Protein AF-A0A0F7RZM9-F1 (afdb_monomer_lite)

Radius of gyration: 25.09 Å; chains: 1; bounding box: 76×57×59 Å

InterPro domains:
  IPR036928 Amidase signature (AS) superfamily [G3DSA:3.90.1300.10] (63-361)
  IPR036928 Amidase signature (AS) superfamily [SSF75304] (121-355)

Sequence (361 aa):
MSPSKIPRGESCSPCPDLTNASAKTAVDTLLSTVTIAHKRFGDPQPFDYEIASYPLWLIQQKLVFEKTLTVKQVVEARIRLTIKASLETHCLTAFTITEEDYVDVYEGDPEPQPEDLGNHPRIVYTTQQSSPEVQALVHWLVEKLSSGDDELIRPTRSNELGDIDTKAWSDAWMQHATQHGFDDARAMLADDPLITRTMFDESRLSASASDKATWAPNPTQLAEFKQTFLRQASIPPAKDDYENVIFITPTCITGGPVTISTLIELDDAGNNETWCHVFNLLDWPSVTVPIELPDQARRDFRRIALESAEGWSHKLPPGLIKADAVEGDGGEDRLPRLSLQMATMPGNEMALLDYVARIRE

pLDDT: mean 75.77, std 17.09, range [30.16, 97.81]

Secondary structure (DSSP, 8-state):
----------S--S-TT-S-HHHHHHHHHHHHHHHHHHHHH-SPPHHHHHHHHS-HHHHHIIIIIS--S-HHHHHHHHHHHHHHHHHHH--PPP----SGGGS-TTTT------------PEEEE--TT--HHHHHHHHHHHHHHHH-S-GGG--SEEEEPPPP-HHHHHHHHHHHHHHHTHHHHHHHHTT-TTTTTTS--GGGGG--HHHHHTT---HHHHHHHHHHHHHHTTPPS--SS---EEEEEESSTTSS---HHHHHHHHHTT-TTHHHHHHHHHT--EEEEEEP--HHHHHHHHHHHHH-TT-GGGTSPPSPBPPPSSSSS-PPPBPPPEEEEEEE-TT-HHHHHHHHHHHH-

Organism: NCBI:txid49012

Foldseek 3Di:
DDPDDPPPDDQDQPCPPPPDPVVVVVSVLLVVQLVVLCVVLPAADPVLVVLVPDDPVVVVCCDQPVVVDHPVSNVSSVSNVVSVCCRRVVPRDHDPDDVVNVPPPPPPPDRVDVPLPVQQAEEEEELPLAFLLVVLVRVVLLCCLCVPPDSSLNHPYYHYQPDDPLVLLLVLLLLVLLQPPAVPVCVVVPPPPVPPQQRYDPVCVPPDPVRSVVSDRDVVVLVVSVVVRCVSSVWDPDDPDTGWYKYKYQQFRHQFDWDPVLVNVCVVVSRTGSVVSVCVSVVWDKDKAFADDDQVSSVVSVVCRCPDPVNCVNNADPDFDQPDPPDPDPDDGHHTTGIIMMTTGPPCNVSSVSSSVVSRD

Structure (mmCIF, N/CA/C/O backbone):
data_AF-A0A0F7RZM9-F1
#
_entry.id   AF-A0A0F7RZM9-F1
#
loop_
_atom_site.group_PDB
_atom_site.id
_atom_site.type_symbol
_atom_site.label_atom_id
_atom_site.label_alt_id
_atom_site.label_comp_id
_atom_site.label_asym_id
_atom_site.label_entity_id
_atom_site.label_seq_id
_atom_site.pdbx_PDB_ins_code
_atom_site.Cartn_x
_atom_site.Cartn_y
_atom_site.Cartn_z
_atom_site.occupancy
_atom_site.B_iso_or_equiv
_atom_site.auth_seq_id
_atom_site.auth_comp_id
_atom_site.auth_asym_id
_atom_site.auth_atom_id
_atom_site.pdbx_PDB_model_num
ATOM 1 N N . MET A 1 1 ? 56.153 -0.739 10.067 1.00 35.28 1 MET A N 1
ATOM 2 C CA . MET A 1 1 ? 55.327 -0.514 8.864 1.00 35.28 1 MET A CA 1
ATOM 3 C C . MET A 1 1 ? 54.413 0.659 9.162 1.00 35.28 1 MET A C 1
ATOM 5 O O . MET A 1 1 ? 53.528 0.520 9.995 1.00 35.28 1 MET A O 1
ATOM 9 N N . SER A 1 2 ? 54.711 1.833 8.604 1.00 30.16 2 SER A N 1
ATOM 10 C CA . SER A 1 2 ? 53.875 3.026 8.774 1.00 30.16 2 SER A CA 1
ATOM 11 C C . SER A 1 2 ? 52.684 2.954 7.819 1.00 30.16 2 SER A C 1
ATOM 13 O O . SER A 1 2 ? 52.897 2.620 6.653 1.00 30.16 2 SER A O 1
ATOM 15 N N . PRO A 1 3 ? 51.457 3.268 8.266 1.00 35.84 3 PRO A N 1
ATOM 16 C CA . PRO A 1 3 ? 50.316 3.353 7.370 1.00 35.84 3 PRO A CA 1
ATOM 17 C C . PRO A 1 3 ? 50.531 4.559 6.452 1.00 35.84 3 PRO A C 1
ATOM 19 O O . PRO A 1 3 ? 50.778 5.672 6.925 1.00 35.84 3 PRO A O 1
ATOM 22 N N . SER A 1 4 ? 50.494 4.337 5.139 1.00 32.75 4 SER A N 1
ATOM 23 C CA . SER A 1 4 ? 50.579 5.406 4.149 1.00 32.75 4 SER A CA 1
ATOM 24 C C . SER A 1 4 ? 49.359 6.313 4.302 1.00 32.75 4 SER A C 1
ATOM 26 O O . SER A 1 4 ? 48.261 5.983 3.858 1.00 32.75 4 SER A O 1
ATOM 28 N N . LYS A 1 5 ? 49.538 7.462 4.956 1.00 39.00 5 LYS A N 1
ATOM 29 C CA . LYS A 1 5 ? 48.580 8.561 4.876 1.00 39.00 5 LYS A CA 1
ATOM 30 C C . LYS A 1 5 ? 48.639 9.086 3.446 1.00 39.00 5 LYS A C 1
ATOM 32 O O . LYS A 1 5 ? 49.653 9.659 3.055 1.00 39.00 5 LYS A O 1
ATOM 37 N N . ILE A 1 6 ? 47.580 8.856 2.675 1.00 35.00 6 ILE A N 1
ATOM 38 C CA . ILE A 1 6 ? 47.360 9.576 1.420 1.00 35.00 6 ILE A CA 1
ATOM 39 C C . ILE A 1 6 ? 47.423 11.074 1.773 1.00 35.00 6 ILE A C 1
ATOM 41 O O . ILE A 1 6 ? 46.745 11.485 2.724 1.00 35.00 6 ILE A O 1
ATOM 45 N N . PRO A 1 7 ? 48.270 11.883 1.113 1.00 37.47 7 PRO A N 1
ATOM 46 C CA . PRO A 1 7 ? 48.339 13.308 1.393 1.00 37.47 7 PRO A CA 1
ATOM 47 C C . PRO A 1 7 ? 46.970 13.921 1.090 1.00 37.47 7 PRO A C 1
ATOM 49 O O . PRO A 1 7 ? 46.474 13.792 -0.027 1.00 37.47 7 PRO A O 1
ATOM 52 N N . ARG A 1 8 ? 46.347 14.559 2.086 1.00 40.03 8 ARG A N 1
ATOM 53 C CA . ARG A 1 8 ? 45.150 15.382 1.878 1.00 40.03 8 ARG A CA 1
ATOM 54 C C . ARG A 1 8 ? 45.592 16.610 1.083 1.00 40.03 8 ARG A C 1
ATOM 56 O O . ARG A 1 8 ? 46.208 17.508 1.651 1.00 40.03 8 ARG A O 1
ATOM 63 N N . GLY A 1 9 ? 45.397 16.561 -0.231 1.00 37.09 9 GLY A N 1
ATOM 64 C CA . GLY A 1 9 ? 45.685 17.666 -1.138 1.00 37.09 9 GLY A CA 1
ATOM 65 C C . GLY A 1 9 ? 44.724 18.831 -0.912 1.00 37.09 9 GLY A C 1
ATOM 66 O O . GLY A 1 9 ? 43.609 18.641 -0.433 1.00 37.09 9 GLY A O 1
ATOM 67 N N . GLU A 1 10 ? 45.187 20.034 -1.238 1.00 41.66 10 GLU A N 1
ATOM 68 C CA . GLU A 1 10 ? 44.370 21.246 -1.323 1.00 41.66 10 GLU A CA 1
ATOM 69 C C . GLU A 1 10 ? 43.152 21.023 -2.237 1.00 41.66 10 GLU A C 1
ATOM 71 O O . GLU A 1 10 ? 43.213 20.203 -3.153 1.00 41.66 10 GLU A O 1
ATOM 76 N N . SER A 1 11 ? 42.053 21.739 -1.965 1.00 42.91 11 SER A N 1
ATOM 77 C CA . SER A 1 11 ? 40.745 21.631 -2.627 1.00 42.91 11 SER A CA 1
ATOM 78 C C . SER A 1 11 ? 40.814 21.773 -4.155 1.00 42.91 11 SER A C 1
ATOM 80 O O . SER A 1 11 ? 40.561 22.841 -4.711 1.00 42.91 11 SER A O 1
ATOM 82 N N . CYS A 1 12 ? 41.139 20.685 -4.844 1.00 45.78 12 CYS A N 1
ATOM 83 C CA . CYS A 1 12 ? 41.126 20.578 -6.296 1.00 45.78 12 CYS A CA 1
ATOM 84 C C . CYS A 1 12 ? 39.862 19.856 -6.776 1.00 45.78 12 CYS A C 1
ATOM 86 O O . CYS A 1 12 ? 39.244 19.084 -6.040 1.00 45.78 12 CYS A O 1
ATOM 88 N N . SER A 1 13 ? 39.494 20.109 -8.037 1.00 43.81 13 SER A N 1
ATOM 89 C CA . SER A 1 13 ? 38.417 19.392 -8.726 1.00 43.81 13 SER A CA 1
ATOM 90 C C . SER A 1 13 ? 38.637 17.874 -8.618 1.00 43.81 13 SER A C 1
ATOM 92 O O . SER A 1 13 ? 39.758 17.420 -8.861 1.00 43.81 13 SER A O 1
ATOM 94 N N . PRO A 1 14 ? 37.603 17.081 -8.278 1.00 46.72 14 PRO A N 1
ATOM 95 C CA . PRO A 1 14 ? 37.737 15.634 -8.095 1.00 46.72 14 PRO A CA 1
ATOM 96 C C . PRO A 1 14 ? 38.091 14.869 -9.371 1.00 46.72 14 PRO A C 1
ATOM 98 O O . PRO A 1 14 ? 38.500 13.713 -9.305 1.00 46.72 14 PRO A O 1
ATOM 101 N N . CYS A 1 15 ? 37.942 15.502 -10.536 1.00 52.44 15 CYS A N 1
ATOM 102 C CA . CYS A 1 15 ? 38.306 14.918 -11.817 1.00 52.44 15 CYS A CA 1
ATOM 103 C C . CYS A 1 15 ? 38.840 16.024 -12.751 1.00 52.44 15 CYS A C 1
ATOM 105 O O . CYS A 1 15 ? 38.101 16.537 -13.595 1.00 52.44 15 CYS A O 1
ATOM 107 N N . PRO A 1 16 ? 40.109 16.452 -12.588 1.00 51.12 16 PRO A N 1
ATOM 108 C CA . PRO A 1 16 ? 40.666 17.590 -13.329 1.00 51.12 16 PRO A CA 1
ATOM 109 C C . PRO A 1 16 ? 40.751 17.343 -14.848 1.00 51.12 16 PRO A C 1
ATOM 111 O O . PRO A 1 16 ? 40.775 18.303 -15.622 1.00 51.12 16 PRO A O 1
ATOM 114 N N . ASP A 1 17 ? 40.704 16.072 -15.261 1.00 54.66 17 ASP A N 1
ATOM 115 C CA . ASP A 1 17 ? 40.942 15.599 -16.628 1.00 54.66 17 ASP A CA 1
ATOM 116 C C . ASP A 1 17 ? 39.673 15.078 -17.335 1.00 54.66 17 ASP A C 1
ATOM 118 O O . ASP A 1 17 ? 39.744 14.198 -18.196 1.00 54.66 17 ASP A O 1
ATOM 122 N N . LEU A 1 18 ? 38.486 15.601 -16.998 1.00 55.50 18 LEU A N 1
ATOM 123 C CA . LEU A 1 18 ? 37.265 15.263 -17.740 1.00 55.50 18 LEU A CA 1
ATOM 124 C C . LEU A 1 18 ? 37.372 15.752 -19.193 1.00 55.50 18 LEU A C 1
ATOM 126 O O . LEU A 1 18 ? 37.351 16.950 -19.477 1.00 55.50 18 LEU A O 1
ATOM 130 N N . THR A 1 19 ? 37.451 14.801 -20.124 1.00 55.78 19 THR A N 1
ATOM 131 C CA . THR A 1 19 ? 37.515 15.043 -21.575 1.00 55.78 19 THR A CA 1
ATOM 132 C C . THR A 1 19 ? 36.200 15.573 -22.148 1.00 55.78 19 THR A C 1
ATOM 134 O O . THR A 1 19 ? 36.197 16.194 -23.210 1.00 55.78 19 THR A O 1
ATOM 137 N N . ASN A 1 20 ? 35.084 15.361 -21.443 1.00 66.06 20 ASN A N 1
ATOM 138 C CA . ASN A 1 20 ? 33.772 15.873 -21.812 1.00 66.06 20 ASN A CA 1
ATOM 139 C C . ASN A 1 20 ? 33.496 17.225 -21.132 1.00 66.06 20 ASN A C 1
ATOM 141 O O . ASN A 1 20 ? 33.346 17.304 -19.910 1.00 66.06 20 ASN A O 1
ATOM 145 N N . ALA A 1 21 ? 33.374 18.279 -21.942 1.00 67.75 21 ALA A N 1
ATOM 146 C CA . ALA A 1 21 ? 33.111 19.635 -21.476 1.00 67.75 21 ALA A CA 1
ATOM 147 C C . ALA A 1 21 ? 31.808 19.755 -20.664 1.00 67.75 21 ALA A C 1
ATOM 149 O O . ALA A 1 21 ? 31.791 20.485 -19.677 1.00 67.75 21 ALA A O 1
ATOM 150 N N . SER A 1 22 ? 30.746 19.015 -21.014 1.00 66.50 22 SER A N 1
ATOM 151 C CA . SER A 1 22 ? 29.473 19.085 -20.280 1.00 66.50 22 SER A CA 1
ATOM 152 C C . SER A 1 22 ? 29.559 18.438 -18.897 1.00 66.50 22 SER A C 1
ATOM 154 O O . SER A 1 22 ? 29.020 18.975 -17.932 1.00 66.50 22 SER A O 1
ATOM 156 N N . ALA A 1 23 ? 30.298 17.331 -18.775 1.00 61.56 23 ALA A N 1
ATOM 157 C CA . ALA A 1 23 ? 30.540 16.667 -17.496 1.00 61.56 23 ALA A CA 1
ATOM 158 C C . ALA A 1 23 ? 31.380 17.546 -16.559 1.00 61.56 23 ALA A C 1
ATOM 160 O O . ALA A 1 23 ? 31.084 17.645 -15.370 1.00 61.56 23 ALA A O 1
ATOM 161 N N . LYS A 1 24 ? 32.388 18.238 -17.105 1.00 67.00 24 LYS A N 1
ATOM 162 C CA . LYS A 1 24 ? 33.189 19.205 -16.348 1.00 67.00 24 LYS A CA 1
ATOM 163 C C . LYS A 1 24 ? 32.328 20.349 -15.814 1.00 67.00 24 LYS A C 1
ATOM 165 O O . LYS A 1 24 ? 32.387 20.642 -14.627 1.00 67.00 24 LYS A O 1
ATOM 170 N N . THR A 1 25 ? 31.471 20.927 -16.659 1.00 73.00 25 THR A N 1
ATOM 171 C CA . THR A 1 25 ? 30.520 21.960 -16.231 1.00 73.00 25 THR A CA 1
ATOM 172 C C . THR A 1 25 ? 29.594 21.458 -15.123 1.00 73.00 25 THR A C 1
ATOM 174 O O . THR A 1 25 ? 29.426 22.160 -14.136 1.00 73.00 25 THR A O 1
ATOM 177 N N . ALA A 1 26 ? 29.046 20.243 -15.231 1.00 71.56 26 ALA A N 1
ATOM 178 C CA . ALA A 1 26 ? 28.174 19.681 -14.198 1.00 71.56 26 ALA A CA 1
ATOM 179 C C . ALA A 1 26 ? 28.893 19.500 -12.847 1.00 71.56 26 ALA A C 1
ATOM 181 O O . ALA A 1 26 ? 28.356 19.881 -11.808 1.00 71.56 26 ALA A O 1
ATOM 182 N N . VAL A 1 27 ? 30.124 18.977 -12.853 1.00 71.06 27 VAL A N 1
ATOM 183 C CA . VAL A 1 27 ? 30.946 18.826 -11.638 1.00 71.06 27 VAL A CA 1
ATOM 184 C C . VAL A 1 27 ? 31.299 20.184 -11.032 1.00 71.06 27 VAL A C 1
ATOM 186 O O . VAL A 1 27 ? 31.179 20.357 -9.820 1.00 71.06 27 VAL A O 1
ATOM 189 N N . ASP A 1 28 ? 31.677 21.161 -11.858 1.00 74.50 28 ASP A N 1
ATOM 190 C CA . ASP A 1 28 ? 31.989 22.519 -11.407 1.00 74.50 28 ASP A CA 1
ATOM 191 C C . ASP A 1 28 ? 30.747 23.210 -10.813 1.00 74.50 28 ASP A C 1
ATOM 193 O O . ASP A 1 28 ? 30.846 23.889 -9.788 1.00 74.50 28 ASP A O 1
ATOM 197 N N . THR A 1 29 ? 29.560 22.993 -11.394 1.00 77.19 29 THR A N 1
ATOM 198 C CA . THR A 1 29 ? 28.282 23.473 -10.847 1.00 77.19 29 THR A CA 1
ATOM 199 C C . THR A 1 29 ? 27.979 22.832 -9.495 1.00 77.19 29 THR A C 1
ATOM 201 O O . THR A 1 29 ? 27.700 23.553 -8.540 1.00 77.19 29 THR A O 1
ATOM 204 N N . LEU A 1 30 ? 28.094 21.507 -9.368 1.00 76.31 30 LEU A N 1
ATOM 205 C CA . LEU A 1 30 ? 27.864 20.810 -8.098 1.00 76.31 30 LEU A CA 1
ATOM 206 C C . LEU A 1 30 ? 28.846 21.269 -7.014 1.00 76.31 30 LEU A C 1
ATOM 208 O O . LEU A 1 30 ? 28.440 21.563 -5.891 1.00 76.31 30 LEU A O 1
ATOM 212 N N . LEU A 1 31 ? 30.132 21.399 -7.349 1.00 77.88 31 LEU A N 1
ATOM 213 C CA . LEU A 1 31 ? 31.148 21.889 -6.420 1.00 77.88 31 LEU A CA 1
ATOM 214 C C . LEU A 1 31 ? 30.881 23.340 -5.999 1.00 77.88 31 LEU A C 1
ATOM 216 O O . LEU A 1 31 ? 31.056 23.684 -4.828 1.00 77.88 31 LEU A O 1
ATOM 220 N N . SER A 1 32 ? 30.423 24.183 -6.928 1.00 79.50 32 SER A N 1
ATOM 221 C CA . SER A 1 32 ? 29.992 25.551 -6.635 1.00 79.50 32 SER A CA 1
ATOM 222 C C . SER A 1 32 ? 28.837 25.561 -5.634 1.00 79.50 32 SER A C 1
ATOM 224 O O . SER A 1 32 ? 28.918 26.240 -4.611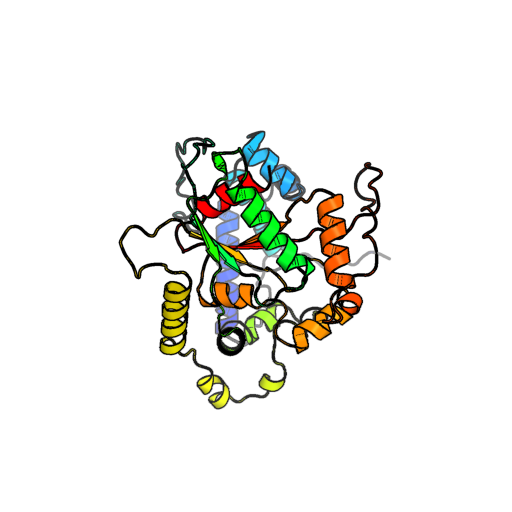 1.00 79.50 32 SER A O 1
ATOM 226 N N . THR A 1 33 ? 27.818 24.733 -5.861 1.00 80.19 33 THR A N 1
ATOM 227 C CA . THR A 1 33 ? 26.661 24.577 -4.976 1.00 80.19 33 THR A CA 1
ATOM 228 C C . THR A 1 33 ? 27.058 24.112 -3.570 1.00 80.19 33 THR A C 1
ATOM 230 O O . THR A 1 33 ? 26.653 24.732 -2.586 1.00 80.19 33 THR A O 1
ATOM 233 N N . VAL A 1 34 ? 27.917 23.092 -3.450 1.00 80.81 34 VAL A N 1
ATOM 234 C CA . VAL A 1 34 ? 28.444 22.624 -2.151 1.00 80.81 34 VAL A CA 1
ATOM 235 C C . VAL A 1 34 ? 29.252 23.725 -1.458 1.00 80.81 34 VAL A C 1
ATOM 237 O O . VAL A 1 34 ? 29.128 23.923 -0.252 1.00 80.81 34 VAL A O 1
ATOM 240 N N . THR A 1 35 ? 30.051 24.485 -2.210 1.00 80.25 35 THR A N 1
ATOM 241 C CA . THR A 1 35 ? 30.866 25.583 -1.666 1.00 80.25 35 THR A CA 1
ATOM 242 C C . THR A 1 35 ? 30.000 26.744 -1.167 1.00 80.25 35 THR A C 1
ATOM 244 O O . THR A 1 35 ? 30.293 27.333 -0.126 1.00 80.25 35 THR A O 1
ATOM 247 N N . ILE A 1 36 ? 28.927 27.088 -1.885 1.00 80.25 36 ILE A N 1
ATOM 248 C CA . ILE A 1 36 ? 27.952 28.101 -1.457 1.00 80.25 36 ILE A CA 1
ATOM 249 C C . ILE A 1 36 ? 27.250 27.636 -0.179 1.00 80.25 36 ILE A C 1
ATOM 251 O O . ILE A 1 36 ? 27.171 28.397 0.786 1.00 80.25 36 ILE A O 1
ATOM 255 N N . ALA A 1 37 ? 26.811 26.376 -0.139 1.00 79.25 37 ALA A N 1
ATOM 256 C CA . ALA A 1 37 ? 26.198 25.792 1.045 1.00 79.25 37 ALA A CA 1
ATOM 257 C C . ALA A 1 37 ? 27.171 25.786 2.240 1.00 79.25 37 ALA A C 1
ATOM 259 O O . ALA A 1 37 ? 26.788 26.184 3.338 1.00 79.25 37 ALA A O 1
ATOM 260 N N . HIS A 1 38 ? 28.450 25.446 2.037 1.00 85.00 38 HIS A N 1
ATOM 261 C CA . HIS A 1 38 ? 29.474 25.495 3.091 1.00 85.00 38 HIS A CA 1
ATOM 262 C C . HIS A 1 38 ? 29.669 26.901 3.656 1.00 85.00 38 HIS A C 1
ATOM 264 O O . HIS A 1 38 ? 29.691 27.073 4.870 1.00 85.00 38 HIS A O 1
ATOM 270 N N . LYS A 1 39 ? 29.719 27.928 2.797 1.00 83.88 39 LYS A N 1
ATOM 271 C CA . LYS A 1 39 ? 29.792 29.330 3.245 1.00 83.88 39 LYS A CA 1
ATOM 272 C C . LYS A 1 39 ? 28.576 29.753 4.068 1.00 83.88 39 LYS A C 1
ATOM 274 O O . LYS A 1 39 ? 28.719 30.593 4.951 1.00 83.88 39 LYS A O 1
ATOM 279 N N . ARG A 1 40 ? 27.397 29.204 3.762 1.00 81.75 40 ARG A N 1
ATOM 280 C CA . ARG A 1 40 ? 26.136 29.528 4.441 1.00 81.75 40 ARG A CA 1
ATOM 281 C C . ARG A 1 40 ? 25.995 28.813 5.783 1.00 81.75 40 ARG A C 1
ATOM 283 O O . ARG A 1 40 ? 25.641 29.450 6.767 1.00 81.75 40 ARG A O 1
ATOM 290 N N . PHE A 1 41 ? 26.249 27.507 5.820 1.00 84.19 41 PHE A N 1
ATOM 291 C CA . PHE A 1 41 ? 25.955 26.667 6.986 1.00 84.19 41 PHE A CA 1
ATOM 292 C C . PHE A 1 41 ? 27.172 26.389 7.872 1.00 84.19 41 PHE A C 1
ATOM 294 O O . PHE A 1 41 ? 26.995 26.067 9.044 1.00 84.19 41 PHE A O 1
ATOM 301 N N . GLY A 1 42 ? 28.391 26.547 7.355 1.00 88.12 42 GLY A N 1
ATOM 302 C CA . GLY A 1 42 ? 29.628 26.304 8.091 1.00 88.12 42 GLY A CA 1
ATOM 303 C C . GLY A 1 42 ? 29.933 24.821 8.325 1.00 88.12 42 GLY A C 1
ATOM 304 O O . GLY A 1 42 ? 29.339 23.928 7.717 1.00 88.12 42 GLY A O 1
ATOM 305 N N . ASP A 1 43 ? 30.898 24.567 9.209 1.00 91.69 43 ASP A N 1
ATOM 306 C CA . ASP A 1 43 ? 31.333 23.214 9.559 1.00 91.69 43 ASP A CA 1
ATOM 307 C C . ASP A 1 43 ? 30.400 22.547 10.587 1.00 91.69 43 ASP A C 1
ATOM 309 O O . ASP A 1 43 ? 29.867 23.232 11.470 1.00 91.69 43 ASP A O 1
ATOM 313 N N . PRO A 1 44 ? 30.256 21.206 10.547 1.00 92.56 44 PRO A N 1
ATOM 314 C CA . PRO A 1 44 ? 29.528 20.457 11.563 1.00 92.56 44 PRO A CA 1
ATOM 315 C C . PRO A 1 44 ? 30.041 20.706 12.979 1.00 92.56 44 PRO A C 1
ATOM 317 O O . PRO A 1 44 ? 31.240 20.604 13.252 1.00 92.56 44 PRO A O 1
ATOM 320 N N . GLN A 1 45 ? 29.109 20.937 13.890 1.00 92.56 45 GLN A N 1
ATOM 321 C CA . GLN A 1 45 ? 29.325 21.058 15.324 1.00 92.56 45 GLN A CA 1
ATOM 322 C C . GLN A 1 45 ? 29.115 19.703 16.022 1.00 92.56 45 GLN A C 1
ATOM 324 O O . GLN A 1 45 ? 28.449 18.828 15.469 1.00 92.56 45 GLN A O 1
ATOM 329 N N . PRO A 1 46 ? 29.629 19.497 17.252 1.00 92.31 46 PRO A N 1
ATOM 330 C CA . PRO A 1 46 ? 29.440 18.242 17.990 1.00 92.31 46 PRO A CA 1
ATOM 331 C C . PRO A 1 46 ? 27.973 17.807 18.114 1.00 92.31 46 PRO A C 1
ATOM 333 O O . PRO A 1 46 ? 27.666 16.629 17.956 1.00 92.31 46 PRO A O 1
ATOM 336 N N . PHE A 1 47 ? 27.070 18.770 18.311 1.00 90.38 47 PHE A N 1
ATOM 337 C CA . PHE A 1 47 ? 25.630 18.533 18.395 1.00 90.38 47 PHE A CA 1
ATOM 338 C C . PHE A 1 47 ? 25.023 18.000 17.084 1.00 90.38 47 PHE A C 1
ATOM 340 O O . PHE A 1 47 ? 24.076 17.220 17.118 1.00 90.38 47 PHE A O 1
ATOM 347 N N . ASP A 1 48 ? 25.596 18.336 15.922 1.00 92.00 48 ASP A N 1
ATOM 348 C CA . ASP A 1 48 ? 25.109 17.821 14.636 1.00 92.00 48 ASP A CA 1
ATOM 349 C C . ASP A 1 48 ? 25.339 16.305 14.523 1.00 92.00 48 ASP A C 1
ATOM 351 O O . ASP A 1 48 ? 24.479 15.576 14.030 1.00 92.00 48 ASP A O 1
ATOM 355 N N . TYR A 1 49 ? 26.480 15.812 15.023 1.00 90.69 49 TYR A N 1
ATOM 356 C CA . TYR A 1 49 ? 26.775 14.375 15.073 1.00 90.69 49 TYR A CA 1
ATOM 357 C C . TYR A 1 49 ? 25.877 13.644 16.068 1.00 90.69 49 TYR A C 1
ATOM 359 O O . TYR A 1 49 ? 25.504 12.499 15.823 1.00 90.69 49 TYR A O 1
ATOM 367 N N . GLU A 1 50 ? 25.517 14.305 17.169 1.00 91.06 50 GLU A N 1
ATOM 368 C CA . GLU A 1 50 ? 24.565 13.767 18.134 1.00 91.06 50 GLU A CA 1
ATOM 369 C C . GLU A 1 50 ? 23.188 13.575 17.483 1.00 91.06 50 GLU A C 1
ATOM 371 O O . GLU A 1 50 ? 22.681 12.453 17.464 1.00 91.06 50 GLU A O 1
ATOM 376 N N . ILE A 1 51 ? 22.643 14.615 16.835 1.00 89.88 51 ILE A N 1
ATOM 377 C CA . ILE A 1 51 ? 21.377 14.525 16.088 1.00 89.88 51 ILE A CA 1
ATOM 378 C C . ILE A 1 51 ? 21.452 13.441 15.009 1.00 89.88 51 ILE A C 1
ATOM 380 O O . ILE A 1 51 ? 20.511 12.670 14.823 1.00 89.88 51 ILE A O 1
ATOM 384 N N . ALA A 1 52 ? 22.574 13.356 14.292 1.00 87.12 52 ALA A N 1
ATOM 385 C CA . ALA A 1 52 ? 22.746 12.365 13.240 1.00 87.12 52 ALA A CA 1
ATOM 386 C C . ALA A 1 52 ? 22.776 10.921 13.754 1.00 87.12 52 ALA A C 1
ATOM 388 O O . ALA A 1 52 ? 22.421 10.016 12.993 1.00 87.12 52 ALA A O 1
ATOM 389 N N . SER A 1 53 ? 23.181 10.721 15.012 1.00 90.12 53 SER A N 1
ATOM 390 C CA . SER A 1 53 ? 23.215 9.413 15.668 1.00 90.12 53 SER A CA 1
ATOM 391 C C . SER A 1 53 ? 21.845 8.934 16.154 1.00 90.12 53 SER A C 1
ATOM 393 O O . SER A 1 53 ? 21.678 7.742 16.412 1.00 90.12 53 SER A O 1
ATOM 395 N N . TYR A 1 54 ? 20.858 9.829 16.267 1.00 87.75 54 TYR A N 1
ATOM 396 C CA . TYR A 1 54 ? 19.524 9.451 16.715 1.00 87.75 54 TYR A CA 1
ATOM 397 C C . TYR A 1 54 ? 18.803 8.597 15.658 1.00 87.75 54 TYR A C 1
ATOM 399 O O . TYR A 1 54 ? 18.777 8.966 14.477 1.00 87.75 54 TYR A O 1
ATOM 407 N N . PRO A 1 55 ? 18.173 7.476 16.056 1.00 84.62 55 PRO A N 1
ATOM 408 C CA . PRO A 1 55 ? 17.253 6.763 15.179 1.00 84.62 55 PRO A CA 1
ATOM 409 C C . PRO A 1 55 ? 16.023 7.635 14.881 1.00 84.62 55 PRO A C 1
ATOM 411 O O . PRO A 1 55 ? 15.667 8.515 15.668 1.00 84.62 55 PRO A O 1
ATOM 414 N N . LEU A 1 56 ? 15.351 7.381 13.753 1.00 84.19 56 LEU A N 1
ATOM 415 C CA . LEU A 1 56 ? 14.239 8.216 13.275 1.00 84.19 56 LEU A CA 1
ATOM 416 C C . LEU A 1 56 ? 13.132 8.400 14.325 1.00 84.19 56 LEU A C 1
ATOM 418 O O . LEU A 1 56 ? 12.656 9.517 14.508 1.00 84.19 56 LEU A O 1
ATOM 422 N N . TRP A 1 57 ? 12.777 7.341 15.057 1.00 83.88 57 TRP A N 1
ATOM 423 C CA . TRP A 1 57 ? 11.760 7.405 16.110 1.00 83.88 57 TRP A CA 1
ATOM 424 C C . TRP A 1 57 ? 12.146 8.362 17.245 1.00 83.88 57 TRP A C 1
ATOM 426 O O . TRP A 1 57 ? 11.290 9.065 17.771 1.00 83.88 57 TRP A O 1
ATOM 436 N N . LEU A 1 58 ? 13.434 8.453 17.593 1.00 79.94 58 LEU A N 1
ATOM 437 C CA . LEU A 1 58 ? 13.908 9.353 18.643 1.00 79.94 58 LEU A CA 1
ATOM 438 C C . LEU A 1 58 ? 13.921 10.803 18.152 1.00 79.94 58 LEU A C 1
ATOM 440 O O . LEU A 1 58 ? 13.609 11.716 18.912 1.00 79.94 58 LEU A O 1
ATOM 444 N N . ILE A 1 59 ? 14.228 11.024 16.870 1.00 85.19 59 ILE A N 1
ATOM 445 C CA . ILE A 1 59 ? 14.080 12.340 16.238 1.00 85.19 59 ILE A CA 1
ATOM 446 C C . ILE A 1 59 ? 12.606 12.763 16.266 1.00 85.19 59 ILE A C 1
ATOM 448 O O . ILE A 1 59 ? 12.308 13.870 16.702 1.00 85.19 59 ILE A O 1
ATOM 452 N N . GLN A 1 60 ? 11.683 11.876 15.883 1.00 81.62 60 GLN A N 1
ATOM 453 C CA . GLN A 1 60 ? 10.239 12.127 15.959 1.00 81.62 60 GLN A CA 1
ATOM 454 C C . GLN A 1 60 ? 9.793 12.416 17.394 1.00 81.62 60 GLN A C 1
ATOM 456 O O . GLN A 1 60 ? 9.093 13.398 17.628 1.00 81.62 60 GLN A O 1
ATOM 461 N N . GLN A 1 61 ? 10.267 11.630 18.364 1.00 79.00 61 GLN A N 1
ATOM 462 C CA . GLN A 1 61 ? 9.973 11.846 19.776 1.00 79.00 61 GLN A CA 1
ATOM 463 C C . GLN A 1 61 ? 10.411 13.238 20.247 1.00 79.00 61 GLN A C 1
ATOM 465 O O . GLN A 1 61 ? 9.648 13.954 20.899 1.00 79.00 61 GLN A O 1
ATOM 470 N N . LYS A 1 62 ? 11.624 13.649 19.868 1.00 85.38 62 LYS A N 1
ATOM 471 C CA . LYS A 1 62 ? 12.216 14.935 20.251 1.00 85.38 62 LYS A CA 1
ATOM 472 C C . LYS A 1 62 ? 11.598 16.143 19.559 1.00 85.38 62 LYS A C 1
ATOM 474 O O . LYS A 1 62 ? 11.558 17.213 20.165 1.00 85.38 62 LYS A O 1
ATOM 479 N N . LEU A 1 63 ? 11.131 15.971 18.325 1.00 81.12 63 LEU A N 1
ATOM 480 C CA . LEU A 1 63 ? 10.433 17.002 17.557 1.00 81.12 63 LEU A CA 1
ATOM 481 C C . LEU A 1 63 ? 8.993 17.193 18.049 1.00 81.12 63 LEU A C 1
ATOM 483 O O . LEU A 1 63 ? 8.582 18.318 18.311 1.00 81.12 63 LEU A O 1
ATOM 487 N N . VAL A 1 64 ? 8.238 16.098 18.174 1.00 75.12 64 VAL A N 1
ATOM 488 C CA . VAL A 1 64 ? 6.782 16.137 18.380 1.00 75.12 64 VAL A CA 1
ATOM 489 C C . VAL A 1 64 ? 6.421 16.217 19.861 1.00 75.12 64 VAL A C 1
ATOM 491 O O . VAL A 1 64 ? 5.609 17.052 20.253 1.00 75.12 64 VAL A O 1
ATOM 494 N N . PHE A 1 65 ? 7.036 15.380 20.699 1.00 68.56 65 PHE A N 1
ATOM 495 C CA . PHE A 1 65 ? 6.591 15.194 22.083 1.00 68.56 65 PHE A CA 1
ATOM 496 C C . PHE A 1 65 ? 7.457 15.947 23.093 1.00 68.56 65 PHE A C 1
ATOM 498 O O . PHE A 1 65 ? 6.930 16.627 23.970 1.00 68.56 65 PHE A O 1
ATOM 505 N N . GLU A 1 66 ? 8.786 15.860 22.985 1.00 80.31 66 GLU A N 1
ATOM 506 C CA . GLU A 1 66 ? 9.681 16.533 23.941 1.00 80.31 66 GLU A CA 1
ATOM 507 C C . GLU A 1 66 ? 9.922 18.006 23.587 1.00 80.31 66 GLU A C 1
ATOM 509 O O . GLU A 1 66 ? 10.295 18.787 24.461 1.00 80.31 66 GLU A O 1
ATOM 514 N N . LYS A 1 67 ? 9.748 18.380 22.310 1.00 81.31 67 LYS A N 1
ATOM 515 C CA . LYS A 1 67 ? 10.055 19.713 21.757 1.00 81.31 67 LYS A CA 1
ATOM 516 C C . LYS A 1 67 ? 11.466 20.207 22.112 1.00 81.31 67 LYS A C 1
ATOM 518 O O . LYS A 1 67 ? 11.714 21.403 22.255 1.00 81.31 67 LYS A O 1
ATOM 523 N N . THR A 1 68 ? 12.402 19.271 22.273 1.00 85.81 68 THR A N 1
ATOM 524 C CA . THR A 1 68 ? 13.816 19.548 22.572 1.00 85.81 68 THR A CA 1
ATOM 525 C C . THR A 1 68 ? 14.655 19.713 21.305 1.00 85.81 68 THR A C 1
ATOM 527 O O . THR A 1 68 ? 15.789 20.184 21.383 1.00 85.81 68 THR A O 1
ATOM 530 N N . LEU A 1 69 ? 14.093 19.365 20.143 1.00 86.38 69 LEU A N 1
ATOM 531 C CA . LEU A 1 69 ? 14.645 19.617 18.815 1.00 86.38 69 LEU A CA 1
ATOM 532 C C . LEU A 1 69 ? 13.637 20.373 17.951 1.00 86.38 69 LEU A C 1
ATOM 534 O O . LEU A 1 69 ? 12.429 20.203 18.100 1.00 86.38 69 LEU A O 1
ATOM 538 N N . THR A 1 70 ? 14.140 21.141 16.988 1.00 85.12 70 THR A N 1
ATOM 539 C CA . THR A 1 70 ? 13.336 21.719 15.903 1.00 85.12 70 THR A CA 1
ATOM 540 C C . THR A 1 70 ? 13.683 21.085 14.560 1.00 85.12 70 THR A C 1
ATOM 542 O O . THR A 1 70 ? 14.805 20.615 14.347 1.00 85.12 70 THR A O 1
ATOM 545 N N . VAL A 1 71 ? 12.736 21.107 13.614 1.00 82.12 71 VAL A N 1
ATOM 546 C CA . VAL A 1 71 ? 12.962 20.617 12.240 1.00 82.12 71 VAL A CA 1
ATOM 547 C C . VAL A 1 71 ? 14.165 21.326 11.618 1.00 82.12 71 VAL A C 1
ATOM 549 O O . VAL A 1 71 ? 15.046 20.677 11.058 1.00 82.12 71 VAL A O 1
ATOM 552 N N . LYS A 1 72 ? 14.266 22.646 11.816 1.00 85.19 72 LYS A N 1
ATOM 553 C CA . LYS A 1 72 ? 15.401 23.456 11.366 1.00 85.19 72 LYS A CA 1
ATOM 554 C C . LYS A 1 72 ? 16.740 22.932 11.890 1.00 85.19 72 LYS A C 1
ATOM 556 O O . LYS A 1 72 ? 17.671 22.780 11.107 1.00 85.19 72 LYS A O 1
ATOM 561 N N . GLN A 1 73 ? 16.840 22.607 13.181 1.00 85.19 73 GLN A N 1
ATOM 562 C CA . GLN A 1 73 ? 18.073 22.064 13.764 1.00 85.19 73 GLN A CA 1
ATOM 563 C C . GLN A 1 73 ? 18.454 20.715 13.147 1.00 85.19 73 GLN A C 1
ATOM 565 O O . GLN A 1 73 ? 19.625 20.495 12.842 1.00 85.19 73 GLN A O 1
ATOM 570 N N . VAL A 1 74 ? 17.477 19.832 12.924 1.00 87.25 74 VAL A N 1
ATOM 571 C CA . VAL A 1 74 ? 17.711 18.517 12.308 1.00 87.25 74 VAL A CA 1
ATOM 572 C C . VAL A 1 74 ? 18.179 18.662 10.861 1.00 87.25 74 VAL A C 1
ATOM 574 O O . VAL A 1 74 ? 19.165 18.038 10.461 1.00 87.25 74 VAL A O 1
ATOM 577 N N . VAL A 1 75 ? 17.505 19.508 10.085 1.00 86.38 75 VAL A N 1
ATOM 578 C CA . VAL A 1 75 ? 17.825 19.757 8.676 1.00 86.38 75 VAL A CA 1
ATOM 579 C C . VAL A 1 75 ? 19.201 20.406 8.538 1.00 86.38 75 VAL A C 1
ATOM 581 O O . VAL A 1 75 ? 20.034 19.913 7.780 1.00 86.38 75 VAL A O 1
ATOM 584 N N . GLU A 1 76 ? 19.492 21.458 9.305 1.00 88.38 76 GLU A N 1
ATOM 585 C CA . GLU A 1 76 ? 20.797 22.121 9.262 1.00 88.38 76 GLU A CA 1
ATOM 586 C C . GLU A 1 76 ? 21.944 21.194 9.688 1.00 88.38 76 GLU A C 1
ATOM 588 O O . GLU A 1 76 ? 23.003 21.210 9.056 1.00 88.38 76 GLU A O 1
ATOM 593 N N . ALA A 1 77 ? 21.739 20.355 10.711 1.00 89.00 77 ALA A N 1
ATOM 594 C CA . ALA A 1 77 ? 22.727 19.366 11.137 1.00 89.00 77 ALA A CA 1
ATOM 595 C C . ALA A 1 77 ? 23.061 18.381 10.008 1.00 89.00 77 ALA A C 1
ATOM 597 O O . ALA A 1 77 ? 24.234 18.136 9.711 1.00 89.00 77 ALA A O 1
ATOM 598 N N . ARG A 1 78 ? 22.034 17.855 9.327 1.00 89.06 78 ARG A N 1
ATOM 599 C CA . ARG A 1 78 ? 22.210 16.960 8.174 1.00 89.06 78 ARG A CA 1
ATOM 600 C C . ARG A 1 78 ? 22.900 17.673 7.014 1.00 89.06 78 ARG A C 1
ATOM 602 O O . ARG A 1 78 ? 23.820 17.104 6.438 1.00 89.06 78 ARG A O 1
ATOM 609 N N . ILE A 1 79 ? 22.534 18.920 6.716 1.00 86.12 79 ILE A N 1
ATOM 610 C CA . ILE A 1 79 ? 23.171 19.721 5.661 1.00 86.12 79 ILE A CA 1
ATOM 611 C C . ILE A 1 79 ? 24.660 19.921 5.947 1.00 86.12 79 ILE A C 1
ATOM 613 O O . ILE A 1 79 ? 25.480 19.599 5.088 1.00 86.12 79 ILE A O 1
ATOM 617 N N . ARG A 1 80 ? 25.034 20.386 7.147 1.00 90.62 80 ARG A N 1
ATOM 618 C CA . ARG A 1 80 ? 26.445 20.580 7.527 1.00 90.62 80 ARG A CA 1
ATOM 619 C C . ARG A 1 80 ? 27.244 19.285 7.378 1.00 90.62 80 ARG A C 1
ATOM 621 O O . ARG A 1 80 ? 28.339 19.293 6.812 1.00 90.62 80 ARG A O 1
ATOM 628 N N . LEU A 1 81 ? 26.700 18.162 7.852 1.00 88.25 81 LEU A N 1
ATOM 629 C CA . LEU A 1 81 ? 27.353 16.852 7.752 1.00 88.25 81 LEU A CA 1
ATOM 630 C C . LEU A 1 81 ? 27.509 16.387 6.300 1.00 88.25 81 LEU A C 1
ATOM 632 O O . LEU A 1 81 ? 28.585 15.920 5.929 1.00 88.25 81 LEU A O 1
ATOM 636 N N . THR A 1 82 ? 26.482 16.568 5.468 1.00 85.75 82 THR A N 1
ATOM 637 C CA . THR A 1 82 ? 26.525 16.231 4.040 1.00 85.75 82 THR A CA 1
ATOM 638 C C . THR A 1 82 ? 27.505 17.118 3.278 1.00 85.75 82 THR A C 1
ATOM 640 O O . THR A 1 82 ? 28.231 16.612 2.426 1.00 85.75 82 THR A O 1
ATOM 643 N N . ILE A 1 83 ? 27.593 18.414 3.595 1.00 85.06 83 ILE A N 1
ATOM 644 C CA . ILE A 1 83 ? 28.604 19.321 3.029 1.00 85.06 83 ILE A CA 1
ATOM 645 C C . ILE A 1 83 ? 30.004 18.812 3.369 1.00 85.06 83 ILE A C 1
ATOM 647 O O . ILE A 1 83 ? 30.833 18.653 2.473 1.00 85.06 83 ILE A O 1
ATOM 651 N N . LYS A 1 84 ? 30.263 18.512 4.649 1.00 86.12 84 LYS A N 1
ATOM 652 C CA . LYS A 1 84 ? 31.566 18.006 5.090 1.00 86.12 84 LYS A CA 1
ATOM 653 C C . LYS A 1 84 ? 31.923 16.699 4.387 1.00 86.12 84 LYS A C 1
ATOM 655 O O . LYS A 1 84 ? 33.027 16.585 3.868 1.00 86.12 84 LYS A O 1
ATOM 660 N N . ALA A 1 85 ? 30.990 15.751 4.314 1.00 82.94 85 ALA A N 1
ATOM 661 C CA . ALA A 1 85 ? 31.193 14.506 3.581 1.00 82.94 85 ALA A CA 1
ATOM 662 C C . ALA A 1 85 ? 31.472 14.776 2.093 1.00 82.94 85 ALA A C 1
ATOM 664 O O . ALA A 1 85 ? 32.467 14.294 1.568 1.00 82.94 85 ALA A O 1
ATOM 665 N N . SER A 1 86 ? 30.673 15.624 1.438 1.00 80.88 86 SER A N 1
ATOM 666 C CA . SER A 1 86 ? 30.841 15.981 0.020 1.00 80.88 86 SER A CA 1
ATOM 667 C C . SER A 1 86 ? 32.222 16.574 -0.275 1.00 80.88 86 SER A C 1
ATOM 669 O O . SER A 1 86 ? 32.828 16.240 -1.292 1.00 80.88 86 SER A O 1
ATOM 671 N N . LEU A 1 87 ? 32.734 17.436 0.612 1.00 80.12 87 LEU A N 1
ATOM 672 C CA . LEU A 1 87 ? 34.053 18.058 0.481 1.00 80.12 87 LEU A CA 1
ATOM 673 C C . LEU A 1 87 ? 35.203 17.092 0.806 1.00 80.12 87 LEU A C 1
ATOM 675 O O . LEU A 1 87 ? 36.239 17.149 0.152 1.00 80.12 87 LEU A O 1
ATOM 679 N N . GLU A 1 88 ? 35.040 16.211 1.798 1.00 78.69 88 GLU A N 1
ATOM 680 C CA . GLU A 1 88 ? 36.085 15.268 2.224 1.00 78.69 88 GLU A CA 1
ATOM 681 C C . GLU A 1 88 ? 36.181 14.020 1.334 1.00 78.69 88 GLU A C 1
ATOM 683 O O . GLU A 1 88 ? 37.265 13.450 1.203 1.00 78.69 88 GLU A O 1
ATOM 688 N N . THR A 1 89 ? 35.069 13.578 0.738 1.00 72.62 89 THR A N 1
ATOM 689 C CA . THR A 1 89 ? 34.995 12.330 -0.042 1.00 72.62 89 THR A CA 1
ATOM 690 C C . THR A 1 89 ? 34.760 12.550 -1.527 1.00 72.62 89 THR A C 1
ATOM 692 O O . THR A 1 89 ? 34.747 11.578 -2.279 1.00 72.62 89 THR A O 1
ATOM 695 N N . HIS A 1 90 ? 34.562 13.797 -1.960 1.00 67.44 90 HIS A N 1
ATOM 696 C CA . HIS A 1 90 ? 34.216 14.146 -3.337 1.00 67.44 90 HIS A CA 1
ATOM 697 C C . HIS A 1 90 ? 32.906 13.518 -3.853 1.00 67.44 90 HIS A C 1
ATOM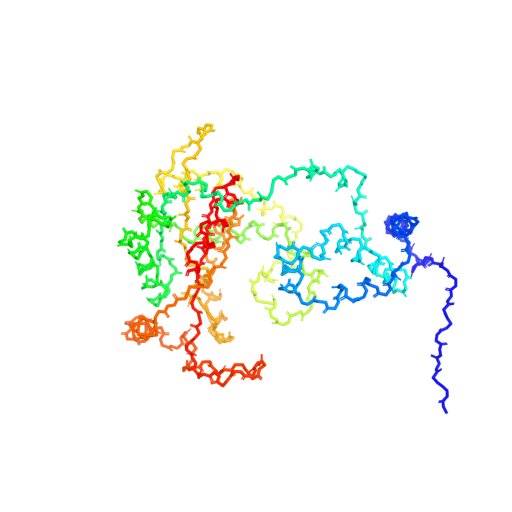 699 O O . HIS A 1 90 ? 32.664 13.475 -5.059 1.00 67.44 90 HIS A O 1
ATOM 705 N N . CYS A 1 91 ? 32.023 13.089 -2.947 1.00 69.62 91 CYS A N 1
ATOM 706 C CA . CYS A 1 91 ? 30.658 12.673 -3.269 1.00 69.62 91 CYS A CA 1
ATOM 707 C C . CYS A 1 91 ? 29.761 13.916 -3.372 1.00 69.62 91 CYS A C 1
ATOM 709 O O . CYS A 1 91 ? 29.007 14.229 -2.453 1.00 69.62 91 CYS A O 1
ATOM 711 N N . LEU A 1 92 ? 29.910 14.681 -4.457 1.00 65.25 92 LEU A N 1
ATOM 712 C CA . LEU A 1 92 ? 29.221 15.961 -4.628 1.00 65.25 92 LEU A CA 1
ATOM 713 C C . LEU A 1 92 ? 27.708 15.756 -4.780 1.00 65.25 92 LEU A C 1
ATOM 715 O O . LEU A 1 92 ? 27.249 15.148 -5.743 1.00 65.25 92 LEU A O 1
ATOM 719 N N . THR A 1 93 ? 26.941 16.300 -3.836 1.00 61.12 93 THR A N 1
ATOM 720 C CA . THR A 1 93 ? 25.472 16.269 -3.851 1.00 61.12 93 THR A CA 1
ATOM 721 C C . THR A 1 93 ? 24.936 17.621 -4.325 1.00 61.12 93 THR A C 1
ATOM 723 O O . THR A 1 93 ? 25.459 18.667 -3.933 1.00 61.12 93 THR A O 1
ATOM 726 N N . ALA A 1 94 ? 23.899 17.627 -5.165 1.00 61.25 94 ALA A N 1
ATOM 727 C CA . ALA A 1 94 ? 23.220 18.863 -5.546 1.00 61.25 94 ALA A CA 1
ATOM 728 C C . ALA A 1 94 ? 22.438 19.413 -4.342 1.00 61.25 94 ALA A C 1
ATOM 730 O O . ALA A 1 94 ? 21.526 18.758 -3.847 1.00 61.25 94 ALA A O 1
ATOM 731 N N . PHE A 1 95 ? 22.774 20.618 -3.880 1.00 60.06 95 PHE A N 1
ATOM 732 C CA . PHE A 1 95 ? 21.944 21.362 -2.931 1.00 60.06 95 PHE A CA 1
ATOM 733 C C . PHE A 1 95 ? 21.061 22.337 -3.713 1.00 60.06 95 PHE A C 1
ATOM 735 O O . PHE A 1 95 ? 21.516 23.399 -4.126 1.00 60.06 95 PHE A O 1
ATOM 742 N N . THR A 1 96 ? 19.800 21.980 -3.938 1.00 57.84 96 THR A N 1
ATOM 743 C CA . THR A 1 96 ? 18.826 22.835 -4.643 1.00 57.84 96 THR A CA 1
ATOM 744 C C . THR A 1 96 ? 18.080 23.794 -3.713 1.00 57.84 96 THR A C 1
ATOM 746 O O . THR A 1 96 ? 17.094 24.386 -4.128 1.00 57.84 96 THR A O 1
ATOM 749 N N . ILE A 1 97 ? 18.545 23.956 -2.470 1.00 56.25 97 ILE A N 1
ATOM 750 C CA . ILE A 1 97 ? 17.834 24.706 -1.430 1.00 56.25 97 ILE A CA 1
ATOM 751 C C . ILE A 1 97 ? 18.099 26.214 -1.576 1.00 56.25 97 ILE A C 1
ATOM 753 O O . ILE A 1 97 ? 19.216 26.697 -1.369 1.00 56.25 97 ILE A O 1
ATOM 757 N N . THR A 1 98 ? 17.061 26.955 -1.937 1.00 57.00 98 THR A N 1
ATOM 758 C CA . THR A 1 98 ? 17.005 28.413 -2.099 1.00 57.00 98 THR A CA 1
ATOM 759 C C . THR A 1 98 ? 16.655 29.114 -0.776 1.00 57.00 98 THR A C 1
ATOM 761 O O . THR A 1 98 ? 16.448 28.467 0.247 1.00 57.00 98 THR A O 1
ATOM 764 N N . GLU A 1 99 ? 16.658 30.453 -0.726 1.00 50.16 99 GLU A N 1
ATOM 765 C CA . GLU A 1 99 ? 16.152 31.181 0.457 1.00 50.16 99 GLU A CA 1
ATOM 766 C C . GLU A 1 99 ? 14.630 31.047 0.627 1.00 50.16 99 GLU A C 1
ATOM 768 O O . GLU A 1 99 ? 14.153 31.098 1.757 1.00 50.16 99 GLU A O 1
ATOM 773 N N . GLU A 1 100 ? 13.888 30.807 -0.458 1.00 53.34 100 GLU A N 1
ATOM 774 C CA . GLU A 1 100 ? 12.429 30.621 -0.435 1.00 53.34 100 GLU A CA 1
ATOM 775 C C . GLU A 1 100 ? 12.029 29.307 0.256 1.00 53.34 100 GLU A C 1
ATOM 777 O O . GLU A 1 100 ? 11.032 29.272 0.971 1.00 53.34 100 GLU A O 1
ATOM 782 N N . ASP A 1 101 ? 12.872 28.271 0.165 1.00 51.31 101 ASP A N 1
ATOM 783 C CA . ASP A 1 101 ? 12.694 26.989 0.871 1.00 51.31 101 ASP A CA 1
ATOM 784 C C . ASP A 1 101 ? 12.876 27.102 2.402 1.00 51.31 101 ASP A C 1
ATOM 786 O O . ASP A 1 101 ? 12.620 26.148 3.137 1.00 51.31 101 ASP A O 1
ATOM 790 N N . TYR A 1 102 ? 13.357 28.256 2.886 1.00 44.69 102 TYR A N 1
ATOM 791 C CA . TYR A 1 102 ? 13.575 28.577 4.302 1.00 44.69 102 TYR A CA 1
ATOM 792 C C . TYR A 1 102 ? 12.646 29.664 4.834 1.00 44.69 102 TYR A C 1
ATOM 794 O O . TYR A 1 102 ? 12.835 30.098 5.976 1.00 44.69 102 TYR A O 1
ATOM 802 N N . VAL A 1 103 ? 11.668 30.125 4.046 1.00 44.00 103 VAL A N 1
ATOM 803 C CA . VAL A 1 103 ? 10.573 30.897 4.632 1.00 44.00 103 VAL A CA 1
ATOM 804 C C . VAL A 1 103 ? 9.989 30.007 5.718 1.00 44.00 103 VAL A C 1
ATOM 806 O O . VAL A 1 103 ? 9.596 28.876 5.443 1.00 44.00 103 VAL A O 1
ATOM 809 N N . ASP A 1 104 ? 10.016 30.486 6.961 1.00 43.19 104 ASP A N 1
ATOM 810 C CA . ASP A 1 104 ? 9.288 29.870 8.060 1.00 43.19 104 ASP A CA 1
ATOM 811 C C . ASP A 1 104 ? 7.813 29.912 7.641 1.00 43.19 104 ASP A C 1
ATOM 813 O O . ASP A 1 104 ? 7.106 30.889 7.870 1.00 43.19 104 ASP A O 1
ATOM 817 N N . VAL A 1 105 ? 7.347 28.868 6.949 1.00 44.78 105 VAL A N 1
ATOM 818 C CA . VAL A 1 105 ? 5.933 28.706 6.568 1.00 44.78 105 VAL A CA 1
ATOM 819 C C . VAL A 1 105 ? 5.067 28.560 7.832 1.00 44.78 105 VAL A C 1
ATOM 821 O O . VAL A 1 105 ? 3.845 28.604 7.772 1.00 44.78 105 VAL A O 1
ATOM 824 N N . TYR A 1 106 ? 5.721 28.452 8.991 1.00 45.56 106 TYR A N 1
ATOM 825 C CA . TYR A 1 106 ? 5.176 28.075 10.278 1.00 45.56 106 TYR A CA 1
ATOM 826 C C . TYR A 1 106 ? 5.583 29.053 11.390 1.00 45.56 106 TYR A C 1
ATOM 828 O O . TYR A 1 106 ? 5.728 28.664 12.551 1.00 45.56 106 TYR A O 1
ATOM 836 N N . GLU A 1 107 ? 5.755 30.342 11.071 1.00 37.53 107 GLU A N 1
ATOM 837 C CA . GLU A 1 107 ? 5.798 31.379 12.106 1.00 37.53 107 GLU A CA 1
ATOM 838 C C . GLU A 1 107 ? 4.398 31.500 12.739 1.00 37.53 107 GLU A C 1
ATOM 840 O O . GLU A 1 107 ? 3.519 32.212 12.256 1.00 37.53 107 GLU A O 1
ATOM 845 N N . GLY A 1 108 ? 4.175 30.739 13.814 1.00 43.41 108 GLY A N 1
ATOM 846 C CA . GLY A 1 108 ? 2.888 30.677 14.507 1.00 43.41 108 GLY A CA 1
ATOM 847 C C . GLY A 1 108 ? 1.965 29.552 14.052 1.00 43.41 108 GLY A C 1
ATOM 848 O O . GLY A 1 108 ? 0.756 29.684 14.235 1.00 43.41 108 GLY A O 1
ATOM 8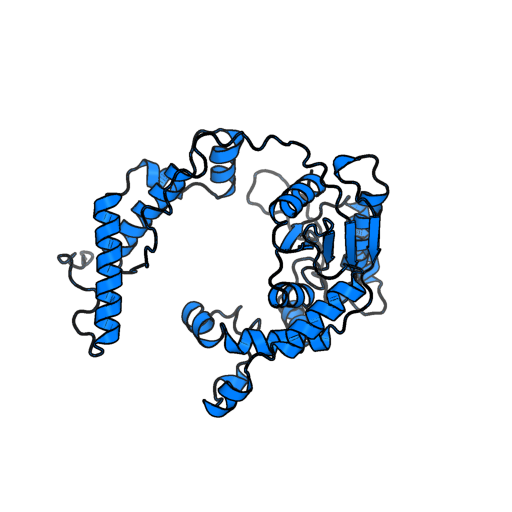49 N N . ASP A 1 109 ? 2.506 28.460 13.503 1.00 40.06 109 ASP A N 1
ATOM 850 C CA . ASP A 1 109 ? 1.694 27.270 13.264 1.00 40.06 109 ASP A CA 1
ATOM 851 C C . ASP A 1 109 ? 1.125 26.813 14.615 1.00 40.06 109 ASP A C 1
ATOM 853 O O . ASP A 1 109 ? 1.899 26.557 15.553 1.00 40.06 109 ASP A O 1
ATOM 857 N N . PRO A 1 110 ? -0.209 26.806 14.788 1.00 37.25 110 PRO A N 1
ATOM 858 C CA . PRO A 1 110 ? -0.788 26.199 15.968 1.00 37.25 110 PRO A CA 1
ATOM 859 C C . PRO A 1 110 ? -0.244 24.772 16.039 1.00 37.25 110 PRO A C 1
ATOM 861 O O . PRO A 1 110 ? -0.002 24.144 15.007 1.00 37.25 110 PRO A O 1
ATOM 864 N N . GLU A 1 111 ? -0.031 24.248 17.252 1.00 38.47 111 GLU A N 1
ATOM 865 C CA . GLU A 1 111 ? 0.051 22.794 17.401 1.00 38.47 111 GLU A CA 1
ATOM 866 C C . GLU A 1 111 ? -1.042 22.203 16.499 1.00 38.47 111 GLU A C 1
ATOM 868 O O . GLU A 1 111 ? -2.172 22.707 16.589 1.00 38.47 111 GLU A O 1
ATOM 873 N N . PRO A 1 112 ? -0.767 21.203 15.632 1.00 41.41 112 PRO A N 1
ATOM 874 C CA . PRO A 1 112 ? -1.841 20.340 15.208 1.00 41.41 112 PRO A CA 1
ATOM 875 C C . PRO A 1 112 ? -2.313 19.736 16.518 1.00 41.41 112 PRO A C 1
ATOM 877 O O . PRO A 1 112 ? -1.758 18.771 17.046 1.00 41.41 112 PRO A O 1
ATOM 880 N N . GLN A 1 113 ? -3.292 20.402 17.119 1.00 34.53 113 GLN A N 1
ATOM 881 C CA . GLN A 1 113 ? -4.138 19.755 18.068 1.00 34.53 113 GLN A CA 1
ATOM 882 C C . GLN A 1 113 ? -4.598 18.511 17.307 1.00 34.53 113 GLN A C 1
ATOM 884 O O . GLN A 1 113 ? -4.834 18.588 16.092 1.00 34.53 113 GLN A O 1
ATOM 889 N N . PRO A 1 114 ? -4.749 17.364 17.965 1.00 42.78 114 PRO A N 1
ATOM 890 C CA . PRO A 1 114 ? -5.745 16.416 17.517 1.00 42.78 114 PRO A CA 1
ATOM 891 C C . PRO A 1 114 ? -7.112 17.119 17.640 1.00 42.78 114 PRO A C 1
ATOM 893 O O . PRO A 1 114 ? -7.956 16.760 18.452 1.00 42.78 114 PRO A O 1
ATOM 896 N N . GLU A 1 115 ? -7.313 18.207 16.892 1.00 40.59 115 GLU A N 1
ATOM 897 C CA . GLU A 1 115 ? -8.602 18.556 16.373 1.00 40.59 115 GLU A CA 1
ATOM 898 C C . GLU A 1 115 ? -8.935 17.333 15.557 1.00 40.59 115 GLU A C 1
ATOM 900 O O . GLU A 1 115 ? -8.318 17.044 14.530 1.00 40.59 115 GLU A O 1
ATOM 905 N N . ASP A 1 116 ? -9.851 16.551 16.107 1.00 51.00 116 ASP A N 1
ATOM 906 C CA . ASP A 1 116 ? -10.625 15.655 15.299 1.00 51.00 116 ASP A CA 1
ATOM 907 C C . ASP A 1 116 ? -11.039 16.452 14.058 1.00 51.00 116 ASP A C 1
ATOM 909 O O . ASP A 1 116 ? -11.905 17.325 14.138 1.00 51.00 116 ASP A O 1
ATOM 913 N N . LEU A 1 117 ? -10.395 16.178 12.916 1.00 56.66 117 LEU A N 1
ATOM 914 C CA . LEU A 1 117 ? -10.725 16.807 11.637 1.00 56.66 117 LEU A CA 1
ATOM 915 C C . LEU A 1 117 ? -12.165 16.449 11.197 1.00 56.66 117 LEU A C 1
ATOM 917 O O . LEU A 1 117 ? -12.554 16.732 10.066 1.00 56.66 117 LEU A O 1
ATOM 921 N N . GLY A 1 118 ? -12.953 15.785 12.058 1.00 55.81 118 GLY A N 1
ATOM 922 C CA . GLY A 1 118 ? -14.268 15.228 11.776 1.00 55.81 118 GLY A CA 1
ATOM 923 C C . GLY A 1 118 ? -14.180 14.189 10.671 1.00 55.81 118 GLY A C 1
ATOM 924 O O . GLY A 1 118 ? -15.101 14.047 9.862 1.00 55.81 118 GLY A O 1
ATOM 925 N N . ASN A 1 119 ? -13.020 13.541 10.557 1.00 70.06 119 ASN A N 1
ATOM 926 C CA . ASN A 1 119 ? -12.619 12.864 9.347 1.00 70.06 119 ASN A CA 1
ATOM 927 C C . ASN A 1 119 ? -13.191 11.448 9.315 1.00 70.06 119 ASN A C 1
ATOM 929 O O . ASN A 1 119 ? -12.510 10.472 9.614 1.00 70.06 119 ASN A O 1
ATOM 933 N N . HIS A 1 120 ? -14.468 11.353 8.952 1.00 86.00 120 HIS A N 1
ATOM 934 C CA . HIS A 1 120 ? -15.178 10.094 8.750 1.00 86.00 120 HIS A CA 1
ATOM 935 C C . HIS A 1 120 ? -15.185 9.755 7.254 1.00 86.00 120 HIS A C 1
ATOM 937 O O . HIS A 1 120 ? -16.139 10.097 6.540 1.00 86.00 120 HIS A O 1
ATOM 943 N N . PRO A 1 121 ? -14.126 9.113 6.730 1.00 90.81 121 PRO A N 1
ATOM 944 C CA . PRO A 1 121 ? -14.053 8.792 5.316 1.00 90.81 121 PRO A CA 1
ATOM 945 C C . PRO A 1 121 ? -15.197 7.868 4.920 1.00 90.81 121 PRO A C 1
ATOM 947 O O . PRO A 1 121 ? -15.703 7.060 5.706 1.00 90.81 121 PRO A O 1
ATOM 950 N N . ARG A 1 122 ? -15.552 7.918 3.644 1.00 93.19 122 ARG A N 1
ATOM 951 C CA . ARG A 1 122 ? -16.121 6.742 3.004 1.00 93.19 122 ARG A CA 1
ATOM 952 C C . ARG A 1 122 ? -15.003 5.739 2.757 1.00 93.19 122 ARG A C 1
ATOM 954 O O . ARG A 1 122 ? -14.003 6.079 2.128 1.00 93.19 122 ARG A O 1
ATOM 961 N N . ILE A 1 123 ? -15.200 4.497 3.179 1.00 96.00 123 ILE A N 1
ATOM 962 C CA . ILE A 1 123 ? -14.280 3.411 2.849 1.00 96.00 123 ILE A CA 1
ATOM 963 C C . ILE A 1 123 ? -14.701 2.772 1.531 1.00 96.00 123 ILE A C 1
ATOM 965 O O . ILE A 1 123 ? -15.853 2.374 1.345 1.00 96.00 123 ILE A O 1
ATOM 969 N N . VAL A 1 124 ? -13.740 2.628 0.627 1.00 96.88 124 VAL A N 1
ATOM 970 C CA . VAL A 1 124 ? -13.848 1.772 -0.553 1.00 96.88 124 VAL A CA 1
ATOM 971 C C . VAL A 1 124 ? -12.813 0.663 -0.410 1.00 96.88 124 VAL A C 1
ATOM 973 O O . VAL A 1 124 ? -11.634 0.951 -0.276 1.00 96.88 124 VAL A O 1
ATOM 976 N N . TYR A 1 125 ? -13.207 -0.604 -0.397 1.00 97.81 125 TYR A N 1
ATOM 977 C CA . TYR A 1 125 ? -12.266 -1.698 -0.125 1.00 97.81 125 TYR A CA 1
ATOM 978 C C . TYR A 1 125 ? -12.307 -2.783 -1.189 1.00 97.81 125 TYR A C 1
ATOM 980 O O . TYR A 1 125 ? -13.294 -2.921 -1.897 1.00 97.81 125 TYR A O 1
ATOM 988 N N . THR A 1 126 ? -11.250 -3.577 -1.301 1.00 97.12 126 THR A N 1
ATOM 989 C CA . THR A 1 126 ? -11.212 -4.728 -2.210 1.00 97.12 126 THR A CA 1
ATOM 990 C C . THR A 1 126 ? -10.387 -5.858 -1.623 1.00 97.12 126 THR A C 1
ATOM 992 O O . THR A 1 126 ? -9.463 -5.642 -0.838 1.00 97.12 126 THR A O 1
ATOM 995 N N . THR A 1 127 ? -10.715 -7.072 -2.038 1.00 95.69 127 THR A N 1
ATOM 996 C CA . THR A 1 127 ? -9.970 -8.290 -1.723 1.00 95.69 127 THR A CA 1
ATOM 997 C C . THR A 1 127 ? -9.324 -8.908 -2.968 1.00 95.69 127 THR A C 1
ATOM 999 O O . THR A 1 127 ? -8.641 -9.931 -2.876 1.00 95.69 127 THR A O 1
ATOM 1002 N N . GLN A 1 128 ? -9.489 -8.281 -4.138 1.00 93.69 128 GLN A N 1
ATOM 1003 C CA . GLN A 1 128 ? -8.937 -8.760 -5.401 1.00 93.69 128 GLN A CA 1
ATOM 1004 C C . GLN A 1 128 ? -7.402 -8.803 -5.342 1.00 93.69 128 GLN A C 1
ATOM 1006 O O . GLN A 1 128 ? -6.774 -7.895 -4.799 1.00 93.69 128 GLN A O 1
ATOM 1011 N N . GLN A 1 129 ? -6.793 -9.842 -5.924 1.00 91.38 129 GLN A N 1
ATOM 1012 C CA . GLN A 1 129 ? -5.341 -10.088 -5.868 1.00 91.38 129 GLN A CA 1
ATOM 1013 C C . GLN A 1 129 ? -4.809 -10.167 -4.432 1.00 91.38 129 GLN A C 1
ATOM 1015 O O . GLN A 1 129 ? -3.806 -9.550 -4.079 1.00 91.38 129 GLN A O 1
ATOM 1020 N N . SER A 1 130 ? -5.490 -10.947 -3.589 1.00 92.12 130 SER A N 1
ATOM 1021 C CA . SER A 1 130 ? -5.052 -11.209 -2.221 1.00 92.12 130 SER A CA 1
ATOM 1022 C C . SER A 1 130 ? -5.263 -12.661 -1.812 1.00 92.12 130 SER A C 1
ATOM 1024 O O . SER A 1 130 ? -6.181 -13.339 -2.279 1.00 92.12 130 SER A O 1
ATOM 1026 N N . SER A 1 131 ? -4.384 -13.145 -0.941 1.00 91.88 131 SER A N 1
ATOM 1027 C CA . SER A 1 131 ? -4.491 -14.460 -0.314 1.00 91.88 131 SER A CA 1
ATOM 1028 C C . SER A 1 131 ? -5.674 -14.506 0.659 1.00 91.88 131 SER A C 1
ATOM 1030 O O . SER A 1 131 ? -6.027 -13.470 1.224 1.00 91.88 131 SER A O 1
ATOM 1032 N N . PRO A 1 132 ? -6.235 -15.690 0.965 1.00 93.00 132 PRO A N 1
ATOM 1033 C CA . PRO A 1 132 ? -7.361 -15.811 1.894 1.00 93.00 132 PRO A CA 1
ATOM 1034 C C . PRO A 1 132 ? -7.105 -15.185 3.277 1.00 93.00 132 PRO A C 1
ATOM 1036 O O . PRO A 1 132 ? -8.030 -14.700 3.921 1.00 93.00 132 PRO A O 1
ATOM 1039 N N . GLU A 1 133 ? -5.843 -15.157 3.722 1.00 91.75 133 GLU A N 1
ATOM 1040 C CA . GLU A 1 133 ? -5.425 -14.508 4.972 1.00 91.75 133 GLU A CA 1
ATOM 1041 C C . GLU A 1 133 ? -5.635 -12.983 4.919 1.00 91.75 133 GLU A C 1
ATOM 1043 O O . GLU A 1 133 ? -6.102 -12.383 5.887 1.00 91.75 133 GLU A O 1
ATOM 1048 N N . VAL A 1 134 ? -5.341 -12.365 3.774 1.00 93.94 134 VAL A N 1
ATOM 1049 C CA . VAL A 1 134 ? -5.529 -10.929 3.538 1.00 93.94 134 VAL A CA 1
ATOM 1050 C C . VAL A 1 134 ? -6.993 -10.597 3.259 1.00 93.94 134 VAL A C 1
ATOM 1052 O O . VAL A 1 134 ? -7.482 -9.597 3.774 1.00 93.94 134 VAL A O 1
ATOM 1055 N N . GLN A 1 135 ? -7.721 -11.448 2.529 1.00 95.62 135 GLN A N 1
ATOM 1056 C CA . GLN A 1 135 ? -9.169 -11.287 2.332 1.00 95.62 135 GLN A CA 1
ATOM 1057 C C . GLN A 1 135 ? -9.890 -11.227 3.686 1.00 95.62 135 GLN A C 1
ATOM 1059 O O . GLN A 1 135 ? -10.659 -10.303 3.954 1.00 95.62 135 GLN A O 1
ATOM 1064 N N . ALA A 1 136 ? -9.577 -12.173 4.580 1.00 95.25 136 ALA A N 1
ATOM 1065 C CA . ALA A 1 136 ? -10.128 -12.208 5.930 1.00 95.25 136 ALA A CA 1
ATOM 1066 C C . ALA A 1 136 ? -9.751 -10.962 6.748 1.00 95.25 136 ALA A C 1
ATOM 1068 O O . ALA A 1 136 ? -10.596 -10.424 7.461 1.00 95.25 136 ALA A O 1
ATOM 1069 N N . LEU A 1 137 ? -8.515 -10.468 6.608 1.00 95.75 137 LEU A N 1
ATOM 1070 C CA . LEU A 1 137 ? -8.069 -9.232 7.251 1.00 95.75 137 LEU A CA 1
ATOM 1071 C C . LEU A 1 137 ? -8.851 -8.003 6.773 1.00 95.75 137 LEU A C 1
ATOM 1073 O O . LEU A 1 137 ? -9.314 -7.227 7.606 1.00 95.75 137 LEU A O 1
ATOM 1077 N N . VAL A 1 138 ? -9.007 -7.818 5.460 1.00 97.06 138 VAL A N 1
ATOM 1078 C CA . VAL A 1 138 ? -9.750 -6.679 4.898 1.00 97.06 138 VAL A CA 1
ATOM 1079 C C . VAL A 1 138 ? -11.190 -6.693 5.403 1.00 97.06 138 VAL A C 1
ATOM 1081 O O . VAL A 1 138 ? -11.664 -5.683 5.920 1.00 97.06 138 VAL A O 1
ATOM 1084 N N . HIS A 1 139 ? -11.869 -7.841 5.323 1.00 96.94 139 HIS A N 1
ATOM 1085 C CA . HIS A 1 139 ? -13.242 -7.963 5.812 1.00 96.94 139 HIS A CA 1
ATOM 1086 C C . HIS A 1 139 ? -13.347 -7.697 7.314 1.00 96.94 139 HIS A C 1
ATOM 1088 O O . HIS A 1 139 ? -14.217 -6.936 7.729 1.00 96.94 139 HIS A O 1
ATOM 1094 N N . TRP A 1 140 ? -12.438 -8.259 8.116 1.00 95.69 140 TRP A N 1
ATOM 1095 C CA . TRP A 1 140 ? -12.409 -8.022 9.557 1.00 95.69 140 TRP A CA 1
ATOM 1096 C C . TRP A 1 140 ? -12.208 -6.545 9.891 1.00 95.69 140 TRP A C 1
ATOM 1098 O O . TRP A 1 140 ? -12.924 -6.019 10.738 1.00 95.69 140 TRP A O 1
ATOM 1108 N N . LEU A 1 141 ? -11.270 -5.863 9.224 1.00 95.19 141 LEU A N 1
ATOM 1109 C CA . LEU A 1 141 ? -10.999 -4.450 9.475 1.00 95.19 141 LEU A CA 1
ATOM 1110 C C . LEU A 1 141 ? -12.217 -3.597 9.113 1.00 95.19 141 LEU A C 1
ATOM 1112 O O . LEU A 1 141 ? -12.670 -2.801 9.927 1.00 95.19 141 LEU A O 1
ATOM 1116 N N . VAL A 1 142 ? -12.789 -3.794 7.923 1.00 95.62 142 VAL A N 1
ATOM 1117 C CA . VAL A 1 142 ? -13.967 -3.037 7.478 1.00 95.62 142 VAL A CA 1
ATOM 1118 C C . VAL A 1 142 ? -15.161 -3.278 8.403 1.00 95.62 142 VAL A C 1
ATOM 1120 O O . VAL A 1 142 ? -15.853 -2.323 8.762 1.00 95.62 142 VAL A O 1
ATOM 1123 N N . GLU A 1 143 ? -15.395 -4.523 8.823 1.00 94.56 143 GLU A N 1
ATOM 1124 C CA . GLU A 1 143 ? -16.443 -4.859 9.788 1.00 94.56 143 GLU A CA 1
ATOM 1125 C C . GLU A 1 143 ? -16.196 -4.154 11.124 1.00 94.56 143 GLU A C 1
ATOM 1127 O O . GLU A 1 143 ? -17.092 -3.475 11.620 1.00 94.56 143 GLU A O 1
ATOM 1132 N N . LYS A 1 144 ? -14.973 -4.228 11.661 1.00 91.62 144 LYS A N 1
ATOM 1133 C CA . LYS A 1 144 ? -14.598 -3.585 12.926 1.00 91.62 144 LYS A CA 1
ATOM 1134 C C . LYS A 1 144 ? -14.770 -2.075 12.906 1.00 91.62 144 LYS A C 1
ATOM 1136 O O . LYS A 1 144 ? -15.325 -1.535 13.857 1.00 91.62 144 LYS A O 1
ATOM 1141 N N . LEU A 1 145 ? -14.349 -1.412 11.832 1.00 92.12 145 LEU A N 1
ATOM 1142 C CA . LEU A 1 145 ? -14.527 0.032 11.670 1.00 92.12 145 LEU A CA 1
ATOM 1143 C C . LEU A 1 145 ? -16.011 0.403 11.565 1.00 92.12 145 LEU A C 1
ATOM 1145 O O . LEU A 1 145 ? -16.444 1.411 12.113 1.00 92.12 145 LEU A O 1
ATOM 1149 N N . SER A 1 146 ? -16.814 -0.429 10.897 1.00 90.38 146 SER A N 1
ATOM 1150 C CA . SER A 1 146 ? -18.240 -0.155 10.681 1.00 90.38 146 SER A CA 1
ATOM 1151 C C . SER A 1 146 ? -19.106 -0.463 11.910 1.00 90.38 146 SER A C 1
ATOM 1153 O O . SER A 1 146 ? -20.123 0.195 12.121 1.00 90.38 146 SER A O 1
ATOM 1155 N N . SER A 1 147 ? -18.730 -1.466 12.711 1.00 86.81 147 SER A N 1
ATOM 1156 C CA . SER A 1 147 ? -19.485 -1.928 13.883 1.00 86.81 147 SER A CA 1
ATOM 1157 C C . SER A 1 147 ? -18.928 -1.431 15.218 1.00 86.81 147 SER A C 1
ATOM 1159 O O . SER A 1 147 ? -19.504 -1.747 16.256 1.00 86.81 147 SER A O 1
ATOM 1161 N N . GLY A 1 148 ? -17.770 -0.768 15.219 1.00 77.31 148 GLY A N 1
ATOM 1162 C CA . GLY A 1 148 ? -17.102 -0.299 16.430 1.00 77.31 148 GLY A CA 1
ATOM 1163 C C . GLY A 1 148 ? -17.894 0.799 17.130 1.00 77.31 148 GLY A C 1
ATOM 1164 O O . GLY A 1 148 ? -18.573 1.589 16.475 1.00 77.31 148 GLY A O 1
ATOM 1165 N N . ASP A 1 149 ? -17.800 0.851 18.459 1.00 73.88 149 ASP A N 1
ATOM 1166 C CA . ASP A 1 149 ? -18.429 1.897 19.280 1.00 73.88 149 ASP A CA 1
ATOM 1167 C C . ASP A 1 149 ? -17.678 3.235 19.206 1.00 73.88 149 ASP A C 1
ATOM 1169 O O . ASP A 1 149 ? -18.226 4.265 19.593 1.00 73.88 149 ASP A O 1
ATOM 1173 N N . ASP A 1 150 ? -16.447 3.225 18.691 1.00 80.94 150 ASP A N 1
ATOM 1174 C CA . ASP A 1 150 ? -15.639 4.424 18.517 1.00 80.94 150 ASP A CA 1
ATOM 1175 C C . ASP A 1 150 ? -16.117 5.223 17.299 1.00 80.94 150 ASP A C 1
ATOM 1177 O O . ASP A 1 150 ? -15.911 4.850 16.140 1.00 80.94 150 ASP A O 1
ATOM 1181 N N . GLU A 1 151 ? -16.802 6.328 17.583 1.00 78.44 151 GLU A N 1
ATOM 1182 C CA . GLU A 1 151 ? -17.316 7.228 16.560 1.00 78.44 151 GLU A CA 1
ATOM 1183 C C . GLU A 1 151 ? -16.184 7.853 15.736 1.00 78.44 151 GLU A C 1
ATOM 1185 O O . GLU A 1 151 ? -16.385 8.054 14.542 1.00 78.44 151 GLU A O 1
ATOM 1190 N N . LEU A 1 152 ? -14.988 8.064 16.306 1.00 77.25 152 LEU A N 1
ATOM 1191 C CA . LEU A 1 152 ? -13.871 8.777 15.668 1.00 77.25 152 LEU A CA 1
ATOM 1192 C C . LEU A 1 152 ? -13.254 8.024 14.487 1.00 77.25 152 LEU A C 1
ATOM 1194 O O . LEU A 1 152 ? -12.699 8.656 13.587 1.00 77.25 152 LEU A O 1
ATOM 1198 N N . ILE A 1 153 ? -13.349 6.693 14.481 1.00 84.75 153 ILE A N 1
ATOM 1199 C CA . ILE A 1 153 ? -12.850 5.832 13.395 1.00 84.75 153 ILE A CA 1
ATOM 1200 C C . ILE A 1 153 ? -13.965 5.322 12.490 1.00 84.75 153 ILE A C 1
ATOM 1202 O O . ILE A 1 153 ? -13.691 4.702 11.458 1.00 84.75 153 ILE A O 1
ATOM 1206 N N . ARG A 1 154 ? -15.230 5.558 12.849 1.00 89.75 154 ARG A N 1
ATOM 1207 C CA . ARG A 1 154 ? -16.353 5.006 12.101 1.00 89.75 154 ARG A CA 1
ATOM 1208 C C . ARG A 1 154 ? -16.444 5.676 10.724 1.00 89.75 154 ARG A C 1
ATOM 1210 O O . ARG A 1 154 ? -16.564 6.902 10.649 1.00 89.75 154 ARG A O 1
ATOM 1217 N N . PRO A 1 155 ? -16.420 4.903 9.626 1.00 92.62 155 PRO A N 1
ATOM 1218 C CA . PRO A 1 155 ? -16.591 5.454 8.295 1.00 92.62 155 PRO A CA 1
ATOM 1219 C C . PRO A 1 155 ? -18.041 5.898 8.086 1.00 92.62 155 PRO A C 1
ATOM 1221 O O . PRO A 1 155 ? -18.975 5.306 8.631 1.00 92.62 155 PRO A O 1
ATOM 1224 N N . THR A 1 156 ? -18.258 6.898 7.231 1.00 91.56 156 THR A N 1
ATOM 1225 C CA . THR A 1 156 ? -19.621 7.332 6.860 1.00 91.56 156 THR A CA 1
ATOM 1226 C C . THR A 1 156 ? -20.392 6.233 6.136 1.00 91.56 156 THR A C 1
ATOM 1228 O O . THR A 1 156 ? -21.604 6.091 6.301 1.00 91.56 156 THR A O 1
ATOM 1231 N N . ARG A 1 157 ? -19.687 5.455 5.311 1.00 92.06 157 ARG A N 1
ATOM 1232 C CA . ARG A 1 157 ? -20.176 4.256 4.626 1.00 92.06 157 ARG A CA 1
ATOM 1233 C C . ARG A 1 157 ? -18.997 3.434 4.114 1.00 92.06 157 ARG A C 1
ATOM 1235 O O . ARG A 1 157 ? -17.923 3.982 3.877 1.00 92.06 157 ARG A O 1
ATOM 1242 N N . SER A 1 158 ? -19.236 2.148 3.882 1.00 95.00 158 SER A N 1
ATOM 1243 C CA . SER A 1 158 ? -18.245 1.214 3.341 1.00 95.00 158 SER A CA 1
ATOM 1244 C C . SER A 1 158 ? -18.799 0.548 2.085 1.00 95.00 158 SER A C 1
ATOM 1246 O O . SER A 1 158 ? -19.919 0.034 2.094 1.00 95.00 158 SER A O 1
ATOM 1248 N N . ASN A 1 159 ? -18.034 0.554 0.996 1.00 94.94 159 ASN A N 1
ATOM 1249 C CA . ASN A 1 159 ? -18.402 -0.095 -0.259 1.00 94.94 159 ASN A CA 1
ATOM 1250 C C . ASN A 1 159 ? -17.263 -0.983 -0.753 1.00 94.94 159 ASN A C 1
ATOM 1252 O O . ASN A 1 159 ? -16.110 -0.565 -0.762 1.00 94.94 159 ASN A O 1
ATOM 1256 N N . GLU A 1 160 ? -17.593 -2.186 -1.209 1.00 96.19 160 GLU A N 1
ATOM 1257 C CA . GLU A 1 160 ? -16.625 -2.994 -1.941 1.00 96.19 160 GLU A CA 1
ATOM 1258 C C . GLU A 1 160 ? -16.437 -2.404 -3.345 1.00 96.19 160 GLU A C 1
ATOM 1260 O O . GLU A 1 160 ? -17.403 -2.077 -4.042 1.00 96.19 160 GLU A O 1
ATOM 1265 N N . LEU A 1 161 ? -15.183 -2.223 -3.738 1.00 94.81 161 LEU A N 1
ATOM 1266 C CA . LEU A 1 161 ? -14.778 -1.892 -5.089 1.00 94.81 161 LEU A CA 1
ATOM 1267 C C . LEU A 1 161 ? -15.007 -3.130 -5.952 1.00 94.81 161 LEU A C 1
ATOM 1269 O O . LEU A 1 161 ? -14.433 -4.185 -5.688 1.00 94.81 161 LEU A O 1
ATOM 1273 N N . GLY A 1 162 ? -15.841 -2.993 -6.981 1.00 87.50 162 GLY A N 1
ATOM 1274 C CA . GLY A 1 162 ? -16.037 -4.068 -7.951 1.00 87.50 162 GLY A CA 1
ATOM 1275 C C . GLY A 1 162 ? -14.737 -4.437 -8.671 1.00 87.50 162 GLY A C 1
ATOM 1276 O O . GLY A 1 162 ? -13.790 -3.651 -8.700 1.00 87.50 162 GLY A O 1
ATOM 1277 N N . ASP A 1 163 ? -14.722 -5.615 -9.291 1.00 89.00 163 ASP A N 1
ATOM 1278 C CA . ASP A 1 163 ? -13.537 -6.141 -9.971 1.00 89.00 163 ASP A CA 1
ATOM 1279 C C . ASP A 1 163 ? -12.965 -5.153 -10.993 1.00 89.00 163 ASP A C 1
ATOM 1281 O O . ASP A 1 163 ? -13.666 -4.673 -11.893 1.00 89.00 163 ASP A O 1
ATOM 1285 N N . ILE A 1 164 ? -11.665 -4.885 -10.879 1.00 89.94 164 ILE A N 1
ATOM 1286 C CA . ILE A 1 164 ? -10.905 -4.160 -11.896 1.00 89.94 164 ILE A CA 1
ATOM 1287 C C . ILE A 1 164 ? -10.172 -5.154 -12.802 1.00 89.94 164 ILE A C 1
ATOM 1289 O O . ILE A 1 164 ? -9.896 -6.291 -12.414 1.00 89.94 164 ILE A O 1
ATOM 1293 N N . ASP A 1 165 ? -9.829 -4.734 -14.019 1.00 90.19 165 ASP A N 1
ATOM 1294 C CA . ASP A 1 165 ? -8.978 -5.534 -14.905 1.00 90.19 165 ASP A CA 1
ATOM 1295 C C . ASP A 1 165 ? -7.515 -5.426 -14.458 1.00 90.19 165 ASP A C 1
ATOM 1297 O O . ASP A 1 165 ? -6.729 -4.635 -14.982 1.00 90.19 165 ASP A O 1
ATOM 1301 N N . THR A 1 166 ? -7.152 -6.205 -13.441 1.00 84.94 166 THR A N 1
ATOM 1302 C CA . THR A 1 166 ? -5.815 -6.171 -12.833 1.00 84.94 166 THR A CA 1
ATOM 1303 C C . THR A 1 166 ? -4.711 -6.465 -13.835 1.00 84.94 166 THR A C 1
ATOM 1305 O O . THR A 1 166 ? -3.616 -5.924 -13.713 1.00 84.94 166 THR A O 1
ATOM 1308 N N . LYS A 1 167 ? -4.997 -7.279 -14.858 1.00 84.88 167 LYS A N 1
ATOM 1309 C CA . LYS A 1 167 ? -4.034 -7.557 -15.917 1.00 84.88 167 LYS A CA 1
ATOM 1310 C C . LYS A 1 167 ? -3.776 -6.310 -16.759 1.00 84.88 167 LYS A C 1
ATOM 1312 O O . LYS A 1 167 ? -2.617 -5.977 -16.989 1.00 84.88 167 LYS A O 1
ATOM 1317 N N . ALA A 1 168 ? -4.826 -5.613 -17.186 1.00 87.19 168 ALA A N 1
ATOM 1318 C CA . ALA A 1 168 ? -4.677 -4.388 -17.965 1.00 87.19 168 ALA A CA 1
ATOM 1319 C C . ALA A 1 168 ? -3.940 -3.286 -17.182 1.00 87.19 168 ALA A C 1
ATOM 1321 O O . ALA A 1 168 ? -3.101 -2.591 -17.757 1.00 87.19 168 ALA A O 1
ATOM 1322 N N . TRP A 1 169 ? -4.198 -3.165 -15.874 1.00 87.44 169 TRP A N 1
ATOM 1323 C CA . TRP A 1 169 ? -3.478 -2.240 -14.991 1.00 87.44 169 TRP A CA 1
ATOM 1324 C C . TRP A 1 169 ? -1.994 -2.600 -14.846 1.00 87.44 169 TRP A C 1
ATOM 1326 O O . TRP A 1 169 ? -1.143 -1.730 -15.030 1.00 87.44 169 TRP A O 1
ATOM 1336 N N . SER A 1 170 ? -1.664 -3.870 -14.587 1.00 81.06 170 SER A N 1
ATOM 1337 C CA . SER A 1 170 ? -0.268 -4.325 -14.508 1.00 81.06 170 SER A CA 1
ATOM 1338 C C . SER A 1 170 ? 0.470 -4.158 -15.839 1.00 81.06 170 SER A C 1
ATOM 1340 O O . SER A 1 170 ? 1.594 -3.659 -15.856 1.00 81.06 170 SER A O 1
ATOM 1342 N N . ASP A 1 171 ? -0.161 -4.497 -16.968 1.00 80.00 171 ASP A N 1
ATOM 1343 C CA . ASP A 1 171 ? 0.435 -4.328 -18.298 1.00 80.00 171 ASP A CA 1
ATOM 1344 C C . ASP A 1 171 ? 0.735 -2.842 -18.588 1.00 80.00 171 ASP A C 1
ATOM 1346 O O . ASP A 1 171 ? 1.786 -2.513 -19.144 1.00 80.00 171 ASP A O 1
ATOM 1350 N N . ALA A 1 172 ? -0.156 -1.932 -18.182 1.00 81.75 172 ALA A N 1
ATOM 1351 C CA . ALA A 1 172 ? 0.037 -0.492 -18.339 1.00 81.75 172 ALA A CA 1
ATOM 1352 C C . ALA A 1 172 ? 1.114 0.074 -17.406 1.00 81.75 172 ALA A C 1
ATOM 1354 O O . ALA A 1 172 ? 1.892 0.932 -17.824 1.00 81.75 172 ALA A O 1
ATOM 1355 N N . TRP A 1 173 ? 1.210 -0.429 -16.174 1.00 80.69 173 TRP A N 1
ATOM 1356 C CA . TRP A 1 173 ? 2.286 -0.058 -15.256 1.00 80.69 173 TRP A CA 1
ATOM 1357 C C . TRP A 1 173 ? 3.639 -0.470 -15.814 1.00 80.69 173 TRP A C 1
ATOM 1359 O O . TRP A 1 173 ? 4.540 0.360 -15.884 1.00 80.69 173 TRP A O 1
ATOM 1369 N N . MET A 1 174 ? 3.761 -1.704 -16.306 1.00 74.81 174 MET A N 1
ATOM 1370 C CA . MET A 1 174 ? 4.996 -2.175 -16.928 1.00 74.81 174 MET A CA 1
ATOM 1371 C C . MET A 1 174 ? 5.392 -1.305 -18.123 1.00 74.81 174 MET A C 1
ATOM 1373 O O . MET A 1 174 ? 6.564 -0.963 -18.266 1.00 74.81 174 MET A O 1
ATOM 1377 N N . GLN A 1 175 ? 4.435 -0.881 -18.955 1.00 72.94 175 GLN A N 1
ATOM 1378 C CA . GLN A 1 175 ? 4.703 0.072 -20.040 1.00 72.94 175 GLN A CA 1
ATOM 1379 C C . GLN A 1 175 ? 5.210 1.424 -19.510 1.00 72.94 175 GLN A C 1
ATOM 1381 O O . GLN A 1 175 ? 6.215 1.929 -20.006 1.00 72.94 175 GLN A O 1
ATOM 1386 N N . HIS A 1 176 ? 4.562 1.980 -18.481 1.00 72.00 176 HIS A N 1
ATOM 1387 C CA . HIS A 1 176 ? 4.900 3.282 -17.902 1.00 72.00 176 HIS A CA 1
ATOM 1388 C C . HIS A 1 176 ? 6.251 3.285 -17.159 1.00 72.00 176 HIS A C 1
ATOM 1390 O O . HIS A 1 176 ? 7.103 4.139 -17.409 1.00 72.00 176 HIS A O 1
ATOM 1396 N N . ALA A 1 177 ? 6.488 2.305 -16.281 1.00 66.56 177 ALA A N 1
ATOM 1397 C CA . ALA A 1 177 ? 7.724 2.153 -15.510 1.00 66.56 177 ALA A CA 1
ATOM 1398 C C . ALA A 1 177 ? 8.955 1.968 -16.416 1.00 66.56 177 ALA A C 1
ATOM 1400 O O . ALA A 1 177 ? 10.023 2.522 -16.145 1.00 66.56 177 ALA A O 1
ATOM 1401 N N . THR A 1 178 ? 8.785 1.271 -17.547 1.00 61.50 178 THR A N 1
ATOM 1402 C CA . THR A 1 178 ? 9.847 1.058 -18.547 1.00 61.50 178 THR A CA 1
ATOM 1403 C C . THR A 1 178 ? 10.384 2.372 -19.134 1.00 61.50 178 THR A C 1
ATOM 1405 O O . THR A 1 178 ? 11.530 2.418 -19.575 1.00 61.50 178 THR A O 1
ATOM 1408 N N . GLN A 1 179 ? 9.601 3.454 -19.139 1.00 60.12 179 GLN A N 1
ATOM 1409 C CA . GLN A 1 179 ? 10.012 4.722 -19.746 1.00 60.12 179 GLN A CA 1
ATOM 1410 C C . GLN A 1 179 ? 10.693 5.712 -18.805 1.00 60.12 179 GLN A C 1
ATOM 1412 O O . GLN A 1 179 ? 11.545 6.474 -19.255 1.00 60.12 179 GLN A O 1
ATOM 1417 N N . HIS A 1 180 ? 10.299 5.736 -17.532 1.00 54.22 180 HIS A N 1
ATOM 1418 C CA . HIS A 1 180 ? 10.606 6.860 -16.642 1.00 54.22 180 HIS A CA 1
ATOM 1419 C C . HIS A 1 180 ? 11.654 6.567 -15.565 1.00 54.22 180 HIS A C 1
ATOM 1421 O O . HIS A 1 180 ? 12.069 7.495 -14.879 1.00 54.22 180 HIS A O 1
ATOM 1427 N N . GLY A 1 181 ? 12.108 5.318 -15.417 1.00 53.09 181 GLY A N 1
ATOM 1428 C CA . GLY A 1 181 ? 13.062 4.981 -14.355 1.00 53.09 181 GLY A CA 1
ATOM 1429 C C . GLY A 1 181 ? 14.032 3.847 -14.653 1.00 53.09 181 GLY A C 1
ATOM 1430 O O . GLY A 1 181 ? 14.872 3.564 -13.813 1.00 53.09 181 GLY A O 1
ATOM 1431 N N . PHE A 1 182 ? 13.961 3.191 -15.814 1.00 55.59 182 PHE A N 1
ATOM 1432 C CA . PHE A 1 182 ? 14.719 1.957 -16.044 1.00 55.59 182 PHE A CA 1
ATOM 1433 C C . PHE A 1 182 ? 16.242 2.168 -16.073 1.00 55.59 182 PHE A C 1
ATOM 1435 O O . PHE A 1 182 ? 16.979 1.528 -15.324 1.00 55.59 182 PHE A O 1
ATOM 1442 N N . ASP A 1 183 ? 16.715 3.077 -16.930 1.00 54.25 183 ASP A N 1
ATOM 1443 C CA . ASP A 1 183 ? 18.151 3.306 -17.130 1.00 54.25 183 ASP A CA 1
ATOM 1444 C C . ASP A 1 183 ? 18.768 4.051 -15.920 1.00 54.25 183 ASP A C 1
ATOM 1446 O O . ASP A 1 183 ? 19.860 3.698 -15.469 1.00 54.25 183 ASP A O 1
ATOM 1450 N N . ASP A 1 184 ? 18.037 5.007 -15.329 1.00 57.28 184 ASP A N 1
ATOM 1451 C CA . ASP A 1 184 ? 18.498 5.809 -14.185 1.00 57.28 184 ASP A CA 1
ATOM 1452 C C . ASP A 1 184 ? 18.455 5.038 -12.856 1.00 57.28 184 ASP A C 1
ATOM 1454 O O . ASP A 1 184 ? 19.429 5.064 -12.101 1.00 57.28 184 ASP A O 1
ATOM 1458 N N . ALA A 1 185 ? 17.384 4.285 -12.570 1.00 55.28 185 ALA A N 1
ATOM 1459 C CA . ALA A 1 185 ? 17.327 3.465 -11.361 1.00 55.28 185 ALA A CA 1
ATOM 1460 C C . ALA A 1 185 ? 18.372 2.344 -11.414 1.00 55.28 185 ALA A C 1
ATOM 1462 O O . ALA A 1 185 ? 19.042 2.100 -10.417 1.00 55.28 185 ALA A O 1
ATOM 1463 N N . ARG A 1 186 ? 18.621 1.720 -12.577 1.00 55.44 186 ARG A N 1
ATOM 1464 C CA . ARG A 1 186 ? 19.720 0.749 -12.724 1.00 55.44 186 ARG A CA 1
ATOM 1465 C C . ARG A 1 186 ? 21.095 1.394 -12.522 1.00 55.44 186 ARG A C 1
ATOM 1467 O O . ARG A 1 186 ? 21.949 0.794 -11.872 1.00 55.44 186 ARG A O 1
ATOM 1474 N N . ALA A 1 187 ? 21.314 2.611 -13.026 1.00 57.38 187 ALA A N 1
ATOM 1475 C CA . ALA A 1 187 ? 22.555 3.351 -12.783 1.00 57.38 187 ALA A CA 1
ATOM 1476 C C . ALA A 1 187 ? 22.775 3.654 -11.289 1.00 57.38 187 ALA A C 1
ATOM 1478 O O . ALA A 1 187 ? 23.915 3.643 -10.825 1.00 57.38 187 ALA A O 1
ATOM 1479 N N . MET A 1 188 ? 21.698 3.885 -10.533 1.00 52.81 188 MET A N 1
ATOM 1480 C CA . MET A 1 188 ? 21.753 4.105 -9.084 1.00 52.81 188 MET A CA 1
ATOM 1481 C C . MET A 1 188 ? 21.895 2.807 -8.271 1.00 52.81 188 MET A C 1
ATOM 1483 O O . MET A 1 188 ? 22.523 2.826 -7.216 1.00 52.81 188 MET A O 1
ATOM 1487 N N . LEU A 1 189 ? 21.316 1.698 -8.740 1.00 55.47 189 LEU A N 1
ATOM 1488 C CA . LEU A 1 189 ? 21.144 0.458 -7.968 1.00 55.47 189 LEU A CA 1
ATOM 1489 C C . LEU A 1 189 ? 22.173 -0.643 -8.302 1.00 55.47 189 LEU A C 1
ATOM 1491 O O . LEU A 1 189 ? 22.302 -1.600 -7.542 1.00 55.47 189 LEU A O 1
ATOM 1495 N N . ALA A 1 190 ? 22.949 -0.490 -9.381 1.00 58.12 190 ALA A N 1
ATOM 1496 C CA . ALA A 1 190 ? 24.052 -1.377 -9.771 1.00 58.12 190 ALA A CA 1
ATOM 1497 C C . ALA A 1 190 ? 23.666 -2.881 -9.809 1.00 58.12 190 ALA A C 1
ATOM 1499 O O . ALA A 1 190 ? 22.632 -3.234 -10.372 1.00 58.12 190 ALA A O 1
ATOM 1500 N N . ASP A 1 191 ? 24.510 -3.765 -9.261 1.00 52.16 191 ASP A N 1
ATOM 1501 C CA . ASP A 1 191 ? 24.363 -5.231 -9.298 1.00 52.16 191 ASP A CA 1
ATOM 1502 C C . ASP A 1 191 ? 23.637 -5.796 -8.056 1.00 52.16 191 ASP A C 1
ATOM 1504 O O . ASP A 1 191 ? 23.987 -6.877 -7.575 1.00 52.16 191 ASP A O 1
ATOM 1508 N N . ASP A 1 192 ? 22.667 -5.074 -7.479 1.00 52.19 192 ASP A N 1
ATOM 1509 C CA . ASP A 1 192 ? 21.947 -5.573 -6.301 1.00 52.19 192 ASP A CA 1
ATOM 1510 C C . ASP A 1 192 ? 21.166 -6.871 -6.639 1.00 52.19 192 ASP A C 1
ATOM 1512 O O . ASP A 1 192 ? 20.244 -6.869 -7.471 1.00 52.19 192 ASP A O 1
ATOM 1516 N N . PRO A 1 193 ? 21.506 -8.010 -6.001 1.00 50.78 193 PRO A N 1
ATOM 1517 C CA . PRO A 1 193 ? 20.897 -9.303 -6.295 1.00 50.78 193 PRO A CA 1
ATOM 1518 C C . PRO A 1 193 ? 19.419 -9.402 -5.882 1.00 50.78 193 PRO A C 1
ATOM 1520 O O . PRO A 1 193 ? 18.749 -10.340 -6.306 1.00 50.78 193 PRO A O 1
ATOM 1523 N N . LEU A 1 194 ? 18.893 -8.465 -5.084 1.00 45.09 194 LEU A N 1
ATOM 1524 C CA . LEU A 1 194 ? 17.469 -8.385 -4.737 1.00 45.09 194 LEU A CA 1
ATOM 1525 C C . LEU A 1 194 ? 16.645 -7.605 -5.777 1.00 45.09 194 LEU A C 1
ATOM 1527 O O . LEU A 1 194 ? 15.420 -7.693 -5.768 1.00 45.09 194 LEU A O 1
ATOM 1531 N N . ILE A 1 195 ? 17.305 -6.870 -6.679 1.00 50.31 195 ILE A N 1
ATOM 1532 C CA . ILE A 1 195 ? 16.679 -5.943 -7.639 1.00 50.31 195 ILE A CA 1
ATOM 1533 C C . ILE A 1 195 ? 16.680 -6.488 -9.071 1.00 50.31 195 ILE A C 1
ATOM 1535 O O . ILE A 1 195 ? 15.847 -6.099 -9.887 1.00 50.31 195 ILE A O 1
ATOM 1539 N N . THR A 1 196 ? 17.552 -7.452 -9.371 1.00 45.84 196 THR A N 1
ATOM 1540 C CA . THR A 1 196 ? 17.641 -8.123 -10.688 1.00 45.84 196 THR A CA 1
ATOM 1541 C C . THR A 1 196 ? 16.340 -8.774 -11.173 1.00 45.84 196 THR A C 1
ATOM 1543 O O . THR A 1 196 ? 16.280 -9.201 -12.321 1.00 45.84 196 THR A O 1
ATOM 1546 N N . ARG A 1 197 ? 15.297 -8.859 -10.338 1.00 47.84 197 ARG A N 1
ATOM 1547 C CA . ARG A 1 197 ? 14.006 -9.462 -10.702 1.00 47.84 197 ARG A CA 1
ATOM 1548 C C . ARG A 1 197 ? 12.811 -8.523 -10.597 1.00 47.84 197 ARG A C 1
ATOM 1550 O O . ARG A 1 197 ? 11.938 -8.580 -11.447 1.00 47.84 197 ARG A O 1
ATOM 1557 N N . THR A 1 198 ? 12.804 -7.635 -9.611 1.00 47.81 198 THR A N 1
ATOM 1558 C CA . THR A 1 198 ? 11.558 -7.064 -9.085 1.00 47.81 198 THR A CA 1
ATOM 1559 C C . THR A 1 198 ? 11.017 -5.855 -9.841 1.00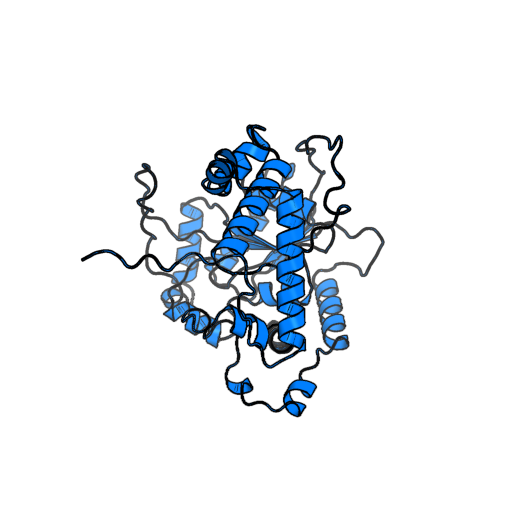 47.81 198 THR A C 1
ATOM 1561 O O . THR A 1 198 ? 9.869 -5.492 -9.624 1.00 47.81 198 THR A O 1
ATOM 1564 N N . MET A 1 199 ? 11.787 -5.210 -10.728 1.00 49.97 199 MET A N 1
ATOM 1565 C CA . MET A 1 199 ? 11.290 -4.019 -11.448 1.00 49.97 199 MET A CA 1
ATOM 1566 C C . MET A 1 199 ? 11.787 -3.854 -12.891 1.00 49.97 199 MET A C 1
ATOM 1568 O O . MET A 1 199 ? 11.394 -2.899 -13.563 1.00 49.97 199 MET A O 1
ATOM 1572 N N . PHE A 1 200 ? 12.641 -4.753 -13.396 1.00 54.47 200 PHE A N 1
ATOM 1573 C CA . PHE A 1 200 ? 13.374 -4.508 -14.640 1.00 54.47 200 PHE A CA 1
ATOM 1574 C C . PHE A 1 200 ? 13.285 -5.681 -15.637 1.00 54.47 200 PHE A C 1
ATOM 1576 O O . PHE A 1 200 ? 13.921 -6.714 -15.462 1.00 54.47 200 PHE A O 1
ATOM 1583 N N . ASP A 1 201 ? 12.539 -5.501 -16.735 1.00 54.59 201 ASP A N 1
ATOM 1584 C CA . ASP A 1 201 ? 12.560 -6.377 -17.918 1.00 54.59 201 ASP A CA 1
ATOM 1585 C C . ASP A 1 201 ? 13.923 -6.322 -18.646 1.00 54.59 201 ASP A C 1
ATOM 1587 O O . ASP A 1 201 ? 14.172 -5.479 -19.514 1.00 54.59 201 ASP A O 1
ATOM 1591 N N . GLU A 1 202 ? 14.823 -7.249 -18.306 1.00 53.81 202 GLU A N 1
ATOM 1592 C CA . GLU A 1 202 ? 16.165 -7.345 -18.898 1.00 53.81 202 GLU A CA 1
ATOM 1593 C C . GLU A 1 202 ? 16.162 -7.639 -20.408 1.00 53.81 202 GLU A C 1
ATOM 1595 O O . GLU A 1 202 ? 17.122 -7.296 -21.104 1.00 53.81 202 GLU A O 1
ATOM 1600 N N . SER A 1 203 ? 15.085 -8.220 -20.957 1.00 55.72 203 SER A N 1
ATOM 1601 C CA . SER A 1 203 ? 14.997 -8.534 -22.393 1.00 55.72 203 SER A CA 1
ATOM 1602 C C . SER A 1 203 ? 15.046 -7.276 -23.272 1.00 55.72 203 SER A C 1
ATOM 1604 O O . SER A 1 203 ? 15.427 -7.328 -24.445 1.00 55.72 203 SER A O 1
ATOM 1606 N N . ARG A 1 204 ? 14.748 -6.117 -22.677 1.00 54.78 204 ARG A N 1
ATOM 1607 C CA . ARG A 1 204 ? 14.673 -4.809 -23.333 1.00 54.78 204 ARG A CA 1
ATOM 1608 C C . ARG A 1 204 ? 15.965 -3.999 -23.281 1.00 54.78 204 ARG A C 1
ATOM 1610 O O . ARG A 1 204 ? 16.055 -2.974 -23.953 1.00 54.78 204 ARG A O 1
ATOM 1617 N N . LEU A 1 205 ? 16.997 -4.479 -22.582 1.00 55.69 205 LEU A N 1
ATOM 1618 C CA . LEU A 1 205 ? 18.329 -3.850 -22.529 1.00 55.69 205 LEU A CA 1
ATOM 1619 C C . LEU A 1 205 ? 19.000 -3.741 -23.907 1.00 55.69 205 LEU A C 1
ATOM 1621 O O . LEU A 1 205 ? 19.846 -2.880 -24.131 1.00 55.69 205 LEU A O 1
ATOM 1625 N N . SER A 1 206 ? 18.618 -4.622 -24.832 1.00 58.78 206 SER A N 1
ATOM 1626 C CA . SER A 1 206 ? 19.129 -4.656 -26.205 1.00 58.78 206 SER A CA 1
ATOM 1627 C C . SER A 1 206 ? 18.245 -3.911 -27.215 1.00 58.78 206 SER A C 1
ATOM 1629 O O . SER A 1 206 ? 18.562 -3.890 -28.405 1.00 58.78 206 SER A O 1
ATOM 1631 N N . ALA A 1 207 ? 17.146 -3.299 -26.760 1.00 65.12 207 ALA A N 1
ATOM 1632 C CA . ALA A 1 207 ? 16.177 -2.648 -27.629 1.00 65.12 207 ALA A CA 1
ATOM 1633 C C . ALA A 1 207 ? 16.740 -1.368 -28.259 1.00 65.12 207 ALA A C 1
ATOM 1635 O O . ALA A 1 207 ? 17.414 -0.559 -27.611 1.00 65.12 207 ALA A O 1
ATOM 1636 N N . SER A 1 208 ? 16.436 -1.164 -29.538 1.00 71.88 208 SER A N 1
ATOM 1637 C CA . SER A 1 208 ? 16.904 0.001 -30.282 1.00 71.88 208 SER A CA 1
ATOM 1638 C C . SER A 1 208 ? 16.163 1.278 -29.865 1.00 71.88 208 SER A C 1
ATOM 1640 O O . SER A 1 208 ? 15.068 1.233 -29.308 1.00 71.88 208 SER A O 1
ATOM 1642 N N . ALA A 1 209 ? 16.716 2.450 -30.193 1.00 70.44 209 ALA A N 1
ATOM 1643 C CA . ALA A 1 209 ? 16.046 3.731 -29.942 1.00 70.44 209 ALA A CA 1
ATOM 1644 C C . ALA A 1 209 ? 14.657 3.832 -30.611 1.00 70.44 209 ALA A C 1
ATOM 1646 O O . ALA A 1 209 ? 13.769 4.489 -30.071 1.00 70.44 209 ALA A O 1
ATOM 1647 N N . SER A 1 210 ? 14.443 3.163 -31.754 1.00 74.19 210 SER A N 1
ATOM 1648 C CA . SER A 1 210 ? 13.120 3.095 -32.388 1.00 74.19 210 SER A CA 1
ATOM 1649 C C . SER A 1 210 ? 12.143 2.220 -31.613 1.00 74.19 210 SER A C 1
ATOM 1651 O O . SER A 1 210 ? 10.975 2.579 -31.518 1.00 74.19 210 SER A O 1
ATOM 1653 N N . ASP A 1 211 ? 12.611 1.123 -31.013 1.00 70.94 211 ASP A N 1
ATOM 1654 C CA . ASP A 1 211 ? 11.773 0.280 -30.156 1.00 70.94 211 ASP A CA 1
ATOM 1655 C C . ASP A 1 211 ? 11.387 1.053 -28.891 1.00 70.94 211 ASP A C 1
ATOM 1657 O O . ASP A 1 211 ? 10.206 1.129 -28.558 1.00 70.94 211 ASP A O 1
ATOM 1661 N N . LYS A 1 212 ? 12.353 1.748 -28.267 1.00 65.56 212 LYS A N 1
ATOM 1662 C CA . LYS A 1 212 ? 12.112 2.613 -27.100 1.00 65.56 212 LYS A CA 1
ATOM 1663 C C . LYS A 1 212 ? 11.057 3.696 -27.373 1.00 65.56 212 LYS A C 1
ATOM 1665 O O . LYS A 1 212 ? 10.233 3.988 -26.509 1.00 65.56 212 LYS A O 1
ATOM 1670 N N . ALA A 1 213 ? 11.036 4.263 -28.583 1.00 68.50 213 ALA A N 1
ATOM 1671 C CA . ALA A 1 213 ? 10.064 5.284 -28.980 1.00 68.50 213 ALA A CA 1
ATOM 1672 C C . ALA A 1 213 ? 8.618 4.758 -29.085 1.00 68.50 213 ALA A C 1
ATOM 1674 O O . ALA A 1 213 ? 7.675 5.531 -28.923 1.00 68.50 213 ALA A O 1
ATOM 1675 N N . THR A 1 214 ? 8.422 3.454 -29.318 1.00 67.69 214 THR A N 1
ATOM 1676 C CA . THR A 1 214 ? 7.081 2.835 -29.343 1.00 67.69 214 THR A CA 1
ATOM 1677 C C . THR A 1 214 ? 6.493 2.596 -27.955 1.00 67.69 214 THR A C 1
ATOM 1679 O O . THR A 1 214 ? 5.320 2.254 -27.844 1.00 67.69 214 THR A O 1
ATOM 1682 N N . TRP A 1 215 ? 7.283 2.790 -26.897 1.00 66.12 215 TRP A N 1
ATOM 1683 C CA . TRP A 1 215 ? 6.858 2.557 -25.517 1.00 66.12 215 TRP A CA 1
ATOM 1684 C C . TRP A 1 215 ? 6.224 3.787 -24.859 1.00 66.12 215 TRP A C 1
ATOM 1686 O O . TRP A 1 215 ? 5.964 3.735 -23.662 1.00 66.12 215 TRP A O 1
ATOM 1696 N N . ALA A 1 216 ? 6.013 4.882 -25.613 1.00 62.50 216 ALA A N 1
ATOM 1697 C CA . ALA A 1 216 ? 5.438 6.136 -25.112 1.00 62.50 216 ALA A CA 1
ATOM 1698 C C . ALA A 1 216 ? 4.155 5.876 -24.312 1.00 62.50 216 ALA A C 1
ATOM 1700 O O . ALA A 1 216 ? 3.352 5.038 -24.743 1.00 62.50 216 ALA A O 1
ATOM 1701 N N . PRO A 1 217 ? 3.919 6.581 -23.186 1.00 63.81 217 PRO A N 1
ATOM 1702 C CA . PRO A 1 217 ? 2.740 6.333 -22.386 1.00 63.81 217 PRO A CA 1
ATOM 1703 C C . PRO A 1 217 ? 1.548 6.689 -23.262 1.00 63.81 217 PRO A C 1
ATOM 1705 O O . PRO A 1 217 ? 1.598 7.646 -24.041 1.00 63.81 217 PRO A O 1
ATOM 1708 N N . ASN A 1 218 ? 0.467 5.932 -23.146 1.00 74.69 218 ASN A N 1
ATOM 1709 C CA . ASN A 1 218 ? -0.775 6.291 -23.801 1.00 74.69 218 ASN A CA 1
ATOM 1710 C C . ASN A 1 218 ? -1.611 7.128 -22.815 1.00 74.69 218 ASN A C 1
ATOM 1712 O O . ASN A 1 218 ? -2.340 6.554 -22.002 1.00 74.69 218 ASN A O 1
ATOM 1716 N N . PRO A 1 219 ? -1.522 8.476 -22.836 1.00 76.25 219 PRO A N 1
ATOM 1717 C CA . PRO A 1 219 ? -2.235 9.318 -21.875 1.00 76.25 219 PRO A CA 1
ATOM 1718 C C . PRO A 1 219 ? -3.753 9.138 -21.971 1.00 76.25 219 PRO A C 1
ATOM 1720 O O . PRO A 1 219 ? -4.457 9.289 -20.975 1.00 76.25 219 PRO A O 1
ATOM 1723 N N . THR A 1 220 ? -4.264 8.778 -23.152 1.00 84.75 220 THR A N 1
ATOM 1724 C CA . THR A 1 220 ? -5.679 8.464 -23.354 1.00 84.75 220 THR A CA 1
ATOM 1725 C C . THR A 1 220 ? -6.069 7.200 -22.596 1.00 84.75 220 THR A C 1
ATOM 1727 O O . THR A 1 220 ? -7.060 7.218 -21.873 1.00 84.75 220 THR A O 1
ATOM 1730 N N . GLN A 1 221 ? -5.255 6.146 -22.672 1.00 83.75 221 GLN A N 1
ATOM 1731 C CA . GLN A 1 221 ? -5.489 4.905 -21.932 1.00 83.75 221 GLN A CA 1
ATOM 1732 C C . GLN A 1 221 ? -5.464 5.129 -20.413 1.00 83.75 221 GLN A C 1
ATOM 1734 O O . GLN A 1 221 ? -6.341 4.640 -19.705 1.00 83.75 221 GLN A O 1
ATOM 1739 N N . LEU A 1 222 ? -4.506 5.910 -19.900 1.00 82.94 222 LEU A N 1
ATOM 1740 C CA . LEU A 1 222 ? -4.440 6.210 -18.466 1.00 82.94 222 LEU A CA 1
ATOM 1741 C C . LEU A 1 222 ? -5.648 7.038 -17.996 1.00 82.94 222 LEU A C 1
ATOM 1743 O O . LEU A 1 222 ? -6.216 6.776 -16.934 1.00 82.94 222 LEU A O 1
ATOM 1747 N N . ALA A 1 223 ? -6.089 8.007 -18.804 1.00 86.31 223 ALA A N 1
ATOM 1748 C CA . ALA A 1 223 ? -7.297 8.775 -18.521 1.00 86.31 223 ALA A CA 1
ATOM 1749 C C . ALA A 1 223 ? -8.557 7.887 -18.513 1.00 86.31 223 ALA A C 1
ATOM 1751 O O . ALA A 1 223 ? -9.410 8.045 -17.637 1.00 86.31 223 ALA A O 1
ATOM 1752 N N . GLU A 1 224 ? -8.666 6.934 -19.442 1.00 89.50 224 GLU A N 1
ATOM 1753 C CA . GLU A 1 224 ? -9.756 5.951 -19.494 1.00 89.50 224 GLU A CA 1
ATOM 1754 C C . GLU A 1 224 ? -9.759 5.027 -18.270 1.00 89.50 224 GLU A C 1
ATOM 1756 O O . GLU A 1 224 ? -10.816 4.798 -17.670 1.00 89.50 224 GLU A O 1
ATOM 1761 N N . PHE A 1 225 ? -8.587 4.549 -17.848 1.00 89.12 225 PHE A N 1
ATOM 1762 C CA . PHE A 1 225 ? -8.438 3.767 -16.624 1.00 89.12 225 PHE A CA 1
ATOM 1763 C C . PHE A 1 225 ? -8.862 4.552 -15.388 1.00 89.12 225 PHE A C 1
ATOM 1765 O O . PHE A 1 225 ? -9.696 4.069 -14.623 1.00 89.12 225 PHE A O 1
ATOM 1772 N N . LYS A 1 226 ? -8.391 5.794 -15.233 1.00 89.56 226 LYS A N 1
ATOM 1773 C CA . LYS A 1 226 ? -8.793 6.669 -14.124 1.00 89.56 226 LYS A CA 1
ATOM 1774 C C . LYS A 1 226 ? -10.304 6.902 -14.102 1.00 89.56 226 LYS A C 1
ATOM 1776 O O . LYS A 1 226 ? -10.928 6.800 -13.050 1.00 89.56 226 LYS A O 1
ATOM 1781 N N . GLN A 1 227 ? -10.922 7.172 -15.253 1.00 89.25 227 GLN A N 1
ATOM 1782 C CA . GLN A 1 227 ? -12.376 7.352 -15.335 1.00 89.25 227 GLN A CA 1
ATOM 1783 C C . GLN A 1 227 ? -13.154 6.078 -14.993 1.00 89.25 227 GLN A C 1
ATOM 1785 O O . GLN A 1 227 ? -14.205 6.149 -14.352 1.00 89.25 227 GLN A O 1
ATOM 1790 N N . THR A 1 228 ? -12.661 4.921 -15.429 1.00 90.56 228 THR A N 1
ATOM 1791 C CA . THR A 1 228 ? -13.277 3.623 -15.133 1.00 90.56 228 THR A CA 1
ATOM 1792 C C . THR A 1 228 ? -13.174 3.309 -13.645 1.00 90.56 228 THR A C 1
ATOM 1794 O O . THR A 1 228 ? -14.190 2.992 -13.028 1.00 90.56 228 THR A O 1
ATOM 1797 N N . PHE A 1 229 ? -11.997 3.521 -13.055 1.00 92.25 229 PHE A N 1
ATOM 1798 C CA . PHE A 1 229 ? -11.749 3.343 -11.630 1.00 92.25 229 PHE A CA 1
ATOM 1799 C C . PHE A 1 229 ? -12.664 4.217 -10.772 1.00 92.25 229 PHE A C 1
ATOM 1801 O O . PHE A 1 229 ? -13.359 3.714 -9.894 1.00 92.25 229 PHE A O 1
ATOM 1808 N N . LEU A 1 230 ? -12.746 5.518 -11.076 1.00 90.50 230 LEU A N 1
ATOM 1809 C CA . LEU A 1 230 ? -13.637 6.445 -10.370 1.00 90.50 230 LEU A CA 1
ATOM 1810 C C . LEU A 1 230 ? -15.100 5.995 -10.457 1.00 90.50 230 LEU A C 1
ATOM 1812 O O . LEU A 1 230 ? -15.815 6.014 -9.458 1.00 90.50 230 LEU A O 1
ATOM 1816 N N . ARG A 1 231 ? -15.543 5.524 -11.629 1.00 90.12 231 ARG A N 1
ATOM 1817 C CA . ARG A 1 231 ? -16.905 5.009 -11.822 1.00 90.12 231 ARG A CA 1
ATOM 1818 C C . ARG A 1 231 ? -17.169 3.753 -10.993 1.00 90.12 231 ARG A C 1
ATOM 1820 O O . ARG A 1 231 ? -18.219 3.670 -10.366 1.00 90.12 231 ARG A O 1
ATOM 1827 N N . GLN A 1 232 ? -16.237 2.802 -10.975 1.00 91.44 232 GLN A N 1
ATOM 1828 C CA . GLN A 1 232 ? -16.343 1.572 -10.180 1.00 91.44 232 GLN A CA 1
ATOM 1829 C C . GLN A 1 232 ? -16.343 1.873 -8.680 1.00 91.44 232 GLN A C 1
ATOM 1831 O O . GLN A 1 232 ? -17.172 1.346 -7.944 1.00 91.44 232 GLN A O 1
ATOM 1836 N N . ALA A 1 233 ? -15.496 2.807 -8.246 1.00 90.81 233 ALA A N 1
ATOM 1837 C CA . ALA A 1 233 ? -15.473 3.309 -6.879 1.00 90.81 233 ALA A CA 1
ATOM 1838 C C . ALA A 1 233 ? -16.706 4.165 -6.530 1.00 90.81 233 ALA A C 1
ATOM 1840 O O . ALA A 1 233 ? -16.867 4.560 -5.376 1.00 90.81 233 ALA A O 1
ATOM 1841 N N . SER A 1 234 ? -17.590 4.461 -7.492 1.00 90.25 234 SER A N 1
ATOM 1842 C CA . SER A 1 234 ? -18.735 5.371 -7.342 1.00 90.25 234 SER A CA 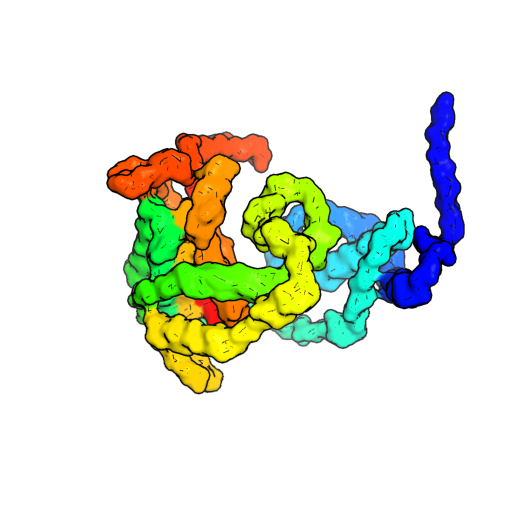1
ATOM 1843 C C . SER A 1 234 ? -18.341 6.781 -6.881 1.00 90.25 234 SER A C 1
ATOM 1845 O O . SER A 1 234 ? -19.074 7.428 -6.133 1.00 90.25 234 SER A O 1
ATOM 1847 N N . ILE A 1 235 ? -17.177 7.259 -7.324 1.00 86.75 235 ILE A N 1
ATOM 1848 C CA . ILE A 1 235 ? -16.691 8.618 -7.086 1.00 86.75 235 ILE A CA 1
ATOM 1849 C C . ILE A 1 235 ? -17.134 9.498 -8.261 1.00 86.75 235 ILE A C 1
ATOM 1851 O O . ILE A 1 235 ? -16.817 9.188 -9.415 1.00 86.75 235 ILE A O 1
ATOM 1855 N N . PRO A 1 236 ? -17.879 10.589 -8.012 1.00 79.38 236 PRO A N 1
ATOM 1856 C CA . PRO A 1 236 ? -18.294 11.488 -9.075 1.00 79.38 236 PRO A CA 1
ATOM 1857 C C . PRO A 1 236 ? -17.075 12.188 -9.702 1.00 79.38 236 PRO A C 1
ATOM 1859 O O . PRO A 1 236 ? -16.131 12.538 -8.993 1.00 79.38 236 PRO A O 1
ATOM 1862 N N . PRO A 1 237 ? -17.077 12.432 -11.024 1.00 68.81 237 PRO A N 1
ATOM 1863 C CA . PRO A 1 237 ? -16.027 13.218 -11.659 1.00 68.81 237 PRO A CA 1
ATOM 1864 C C . PRO A 1 237 ? -16.047 14.661 -11.130 1.00 68.81 237 PRO A C 1
ATOM 1866 O O . PRO A 1 237 ? -17.117 15.261 -11.050 1.00 68.81 237 PRO A O 1
ATOM 1869 N N . ALA A 1 238 ? -14.862 15.171 -10.774 1.00 59.16 238 ALA A N 1
ATOM 1870 C CA . ALA A 1 238 ? -14.515 16.547 -10.399 1.00 59.16 238 ALA A CA 1
ATOM 1871 C C . ALA A 1 238 ? -15.678 17.501 -10.082 1.00 59.16 238 ALA A C 1
ATOM 1873 O O . ALA A 1 238 ? -16.252 18.136 -10.969 1.00 59.16 238 ALA A O 1
ATOM 1874 N N . LYS A 1 239 ? -15.941 17.671 -8.785 1.00 54.91 239 LYS A N 1
ATOM 1875 C CA . LYS A 1 239 ? -16.460 18.923 -8.222 1.00 54.91 239 LYS A CA 1
ATOM 1876 C C . LYS A 1 239 ? -15.384 19.513 -7.315 1.00 54.91 239 LYS A C 1
ATOM 1878 O O . LYS A 1 239 ? -14.513 18.772 -6.872 1.00 54.91 239 LYS A O 1
ATOM 1883 N N . ASP A 1 240 ? -15.477 20.808 -7.029 1.00 56.03 240 ASP A N 1
ATOM 1884 C CA . ASP A 1 240 ? -14.539 21.565 -6.177 1.00 56.03 240 ASP A CA 1
ATOM 1885 C C . ASP A 1 240 ? -14.427 21.042 -4.725 1.00 56.03 240 ASP A C 1
ATOM 1887 O O . ASP A 1 240 ? -13.680 21.598 -3.930 1.00 56.03 240 ASP A O 1
ATOM 1891 N N . ASP A 1 241 ? -15.155 19.975 -4.387 1.00 60.56 241 ASP A N 1
ATOM 1892 C CA . ASP A 1 241 ? -15.173 19.322 -3.084 1.00 60.56 241 ASP A CA 1
ATOM 1893 C C . ASP A 1 241 ? -15.348 17.808 -3.309 1.00 60.56 241 ASP A C 1
ATOM 1895 O O . ASP A 1 241 ? -16.457 17.311 -3.552 1.00 60.56 241 ASP A O 1
ATOM 1899 N N . TYR A 1 242 ? -14.234 17.073 -3.383 1.00 66.75 242 TYR A N 1
ATOM 1900 C CA . TYR A 1 242 ? -14.292 15.614 -3.450 1.00 66.75 242 TYR A CA 1
ATOM 1901 C C . TYR A 1 242 ? -14.665 15.075 -2.069 1.00 66.75 242 TYR A C 1
ATOM 1903 O O . TYR A 1 242 ? -14.067 15.454 -1.068 1.00 66.75 242 TYR A O 1
ATOM 1911 N N . GLU A 1 243 ? -15.625 14.146 -2.027 1.00 77.88 243 GLU A N 1
ATOM 1912 C CA . GLU A 1 243 ? -15.894 13.352 -0.823 1.00 77.88 243 GLU A CA 1
ATOM 1913 C C . GLU A 1 243 ? -14.573 12.771 -0.294 1.00 77.88 243 GLU A C 1
ATOM 1915 O O . GLU A 1 243 ? -13.772 12.249 -1.076 1.00 77.88 243 GLU A O 1
ATOM 1920 N N . ASN A 1 244 ? -14.351 12.830 1.021 1.00 87.06 244 ASN A N 1
ATOM 1921 C CA . ASN A 1 244 ? -13.214 12.152 1.624 1.00 87.06 244 ASN A CA 1
ATOM 1922 C C . ASN A 1 244 ? -13.392 10.628 1.493 1.00 87.06 244 ASN A C 1
ATOM 1924 O O . ASN A 1 244 ? -14.258 10.025 2.136 1.00 87.06 244 ASN A O 1
ATOM 1928 N N . VAL A 1 245 ? -12.575 10.013 0.639 1.00 92.25 245 VAL A N 1
ATOM 1929 C CA . VAL A 1 245 ? -12.586 8.575 0.369 1.00 92.25 245 VAL A CA 1
ATOM 1930 C C . VAL A 1 245 ? -11.236 7.981 0.732 1.00 92.25 245 VAL A C 1
ATOM 1932 O O . VAL A 1 245 ? -10.201 8.448 0.256 1.00 92.25 245 VAL A O 1
ATOM 1935 N N . ILE A 1 246 ? -11.261 6.904 1.512 1.00 95.25 246 ILE A N 1
ATOM 1936 C CA . ILE A 1 246 ? -10.089 6.076 1.782 1.00 95.25 246 ILE A CA 1
ATOM 1937 C C . ILE A 1 246 ? -10.297 4.707 1.154 1.00 95.25 246 ILE A C 1
ATOM 1939 O O . ILE A 1 246 ? -11.313 4.040 1.361 1.00 95.25 246 ILE A O 1
ATOM 1943 N N . PHE A 1 247 ? -9.310 4.297 0.372 1.00 97.44 247 PHE A N 1
ATOM 1944 C CA . PHE A 1 247 ? -9.240 2.982 -0.225 1.00 97.44 247 PHE A CA 1
ATOM 1945 C C . PHE A 1 247 ? -8.506 2.035 0.711 1.00 97.44 247 PHE A C 1
ATOM 1947 O O . PHE A 1 247 ? -7.417 2.373 1.159 1.00 97.44 247 PHE A O 1
ATOM 1954 N N . ILE A 1 248 ? -9.064 0.855 0.972 1.00 97.81 248 ILE A N 1
ATOM 1955 C CA . ILE A 1 248 ? -8.387 -0.227 1.696 1.00 97.81 248 ILE A CA 1
ATOM 1956 C C . ILE A 1 248 ? -8.123 -1.361 0.714 1.00 97.81 248 ILE A C 1
ATOM 1958 O O . ILE A 1 248 ? -9.048 -1.995 0.204 1.00 97.81 248 ILE A O 1
ATOM 1962 N N . THR A 1 249 ? -6.848 -1.612 0.445 1.00 96.69 249 THR A N 1
ATOM 1963 C CA . THR A 1 249 ? -6.405 -2.578 -0.561 1.00 96.69 249 THR A CA 1
ATOM 1964 C C . THR A 1 249 ? -5.269 -3.451 -0.018 1.00 96.69 249 THR A C 1
ATOM 1966 O O . THR A 1 249 ? -4.590 -3.070 0.938 1.00 96.69 249 THR A O 1
ATOM 1969 N N . PRO A 1 250 ? -5.044 -4.644 -0.580 1.00 94.31 250 PRO A N 1
ATOM 1970 C CA . PRO A 1 250 ? -3.842 -5.427 -0.304 1.00 94.31 250 PRO A CA 1
ATOM 1971 C C . PRO A 1 250 ? -2.581 -4.661 -0.729 1.00 94.31 250 PRO A C 1
ATOM 1973 O O . PRO A 1 250 ? -2.464 -4.311 -1.897 1.00 94.31 250 PRO A O 1
ATOM 1976 N N . THR A 1 251 ? -1.608 -4.459 0.170 1.00 89.50 251 THR A N 1
ATOM 1977 C CA . THR A 1 251 ? -0.279 -3.951 -0.240 1.00 89.50 251 THR A CA 1
ATOM 1978 C C . THR A 1 251 ? 0.429 -4.974 -1.121 1.00 89.50 251 THR A C 1
ATOM 1980 O O . THR A 1 251 ? 0.872 -4.679 -2.226 1.00 89.50 251 THR A O 1
ATOM 1983 N N . CYS A 1 252 ? 0.519 -6.201 -0.613 1.00 87.88 252 CYS A N 1
ATOM 1984 C CA . CYS A 1 252 ? 0.983 -7.357 -1.354 1.00 87.88 252 CYS A CA 1
ATOM 1985 C C . CYS A 1 252 ? -0.015 -8.499 -1.187 1.00 87.88 252 CYS A C 1
ATOM 1987 O O . CYS A 1 252 ? -0.768 -8.551 -0.208 1.00 87.88 252 CYS A O 1
ATOM 1989 N N . ILE A 1 253 ? 0.004 -9.450 -2.116 1.00 89.31 253 ILE A N 1
ATOM 1990 C CA . ILE A 1 253 ? -0.946 -10.568 -2.139 1.00 89.31 253 ILE A CA 1
ATOM 1991 C C . ILE A 1 253 ? -0.922 -11.399 -0.838 1.00 89.31 253 ILE A C 1
ATOM 1993 O O . ILE A 1 253 ? -1.946 -11.936 -0.415 1.00 89.31 253 ILE A O 1
ATOM 1997 N N . THR A 1 254 ? 0.218 -11.471 -0.148 1.00 88.00 254 THR A N 1
ATOM 1998 C CA . THR A 1 254 ? 0.377 -12.185 1.133 1.00 88.00 254 THR A CA 1
ATOM 1999 C C . THR A 1 254 ? 0.189 -11.305 2.369 1.00 88.00 254 THR A C 1
ATOM 2001 O O . THR A 1 254 ? 0.139 -11.828 3.481 1.00 88.00 254 THR A O 1
ATOM 2004 N N . GLY A 1 255 ? 0.110 -9.982 2.206 1.00 83.62 255 GLY A N 1
ATOM 2005 C CA . GLY A 1 255 ? -0.024 -8.992 3.280 1.00 83.62 255 GLY A CA 1
ATOM 2006 C C . GLY A 1 255 ? 1.170 -8.894 4.233 1.00 83.62 255 GLY A C 1
ATOM 2007 O O . GLY A 1 255 ? 1.136 -8.102 5.168 1.00 83.62 255 GLY A O 1
ATOM 2008 N N . GLY A 1 256 ? 2.223 -9.686 4.046 1.00 81.81 256 GLY A N 1
ATOM 2009 C CA . GLY A 1 256 ? 3.338 -9.786 4.979 1.00 81.81 256 GLY A CA 1
ATOM 2010 C C . GLY A 1 256 ? 4.545 -10.499 4.370 1.00 81.81 256 GLY A C 1
ATOM 2011 O O . GLY A 1 256 ? 4.515 -10.874 3.193 1.00 81.81 256 GLY A O 1
ATOM 2012 N N . PRO A 1 257 ? 5.615 -10.697 5.159 1.00 78.19 257 PRO A N 1
ATOM 2013 C CA . PRO A 1 257 ? 6.871 -11.241 4.662 1.00 78.19 257 PRO A CA 1
ATOM 2014 C C . PRO A 1 257 ? 6.695 -12.659 4.115 1.00 78.19 257 PRO A C 1
ATOM 2016 O O . PRO A 1 257 ? 5.948 -13.472 4.660 1.00 78.19 257 PRO A O 1
ATOM 2019 N N . VAL A 1 258 ? 7.438 -12.959 3.056 1.00 77.25 258 VAL A N 1
ATOM 2020 C CA . VAL A 1 258 ? 7.445 -14.252 2.367 1.00 77.25 258 VAL A CA 1
ATOM 2021 C C . VAL A 1 258 ? 8.871 -14.767 2.221 1.00 77.25 258 VAL A C 1
ATOM 2023 O O . VAL A 1 258 ? 9.842 -14.029 2.388 1.00 77.25 258 VAL A O 1
ATOM 2026 N N . THR A 1 259 ? 9.010 -16.053 1.906 1.00 77.00 259 THR A N 1
ATOM 2027 C CA . THR A 1 259 ? 10.316 -16.594 1.518 1.00 77.00 259 THR A CA 1
ATOM 2028 C C . THR A 1 259 ? 10.731 -16.038 0.154 1.00 77.00 259 THR A C 1
ATOM 2030 O O . THR A 1 259 ? 9.874 -15.732 -0.673 1.00 77.00 259 THR A O 1
ATOM 2033 N N . ILE A 1 260 ? 12.036 -15.963 -0.119 1.00 77.12 260 ILE A N 1
ATOM 2034 C CA . ILE A 1 260 ? 12.550 -15.502 -1.422 1.00 77.12 260 ILE A CA 1
ATOM 2035 C C . ILE A 1 260 ? 11.976 -16.343 -2.572 1.00 77.12 260 ILE A C 1
ATOM 2037 O O . ILE A 1 260 ? 11.567 -15.796 -3.587 1.00 77.12 260 ILE A O 1
ATOM 2041 N N . SER A 1 261 ? 11.890 -17.667 -2.413 1.00 79.38 261 SER A N 1
ATOM 2042 C CA . SER A 1 261 ? 11.311 -18.553 -3.434 1.00 79.38 261 SER A CA 1
ATOM 2043 C C . SER A 1 261 ? 9.847 -18.240 -3.726 1.00 79.38 261 SER A C 1
ATOM 2045 O O . SER A 1 261 ? 9.444 -18.238 -4.883 1.00 79.38 261 SER A O 1
ATOM 2047 N N . THR A 1 262 ? 9.065 -17.948 -2.687 1.00 81.38 262 THR A N 1
ATOM 2048 C CA . THR A 1 262 ? 7.669 -17.536 -2.842 1.00 81.38 262 THR A CA 1
ATOM 2049 C C . THR A 1 262 ? 7.573 -16.177 -3.519 1.00 81.38 262 THR A C 1
ATOM 2051 O O . THR A 1 262 ? 6.736 -16.006 -4.396 1.00 81.38 262 THR A O 1
ATOM 2054 N N . LEU A 1 263 ? 8.417 -15.219 -3.122 1.00 80.94 263 LEU A N 1
ATOM 2055 C CA . LEU A 1 263 ? 8.445 -13.897 -3.740 1.00 80.94 263 LEU A CA 1
ATOM 2056 C C . LEU A 1 263 ? 8.658 -14.022 -5.250 1.00 80.94 263 LEU A C 1
ATOM 2058 O O . LEU A 1 263 ? 7.878 -13.472 -6.009 1.00 80.94 263 LEU A O 1
ATOM 2062 N N . ILE A 1 264 ? 9.644 -14.823 -5.664 1.00 77.75 264 ILE A N 1
ATOM 2063 C CA . ILE A 1 264 ? 9.929 -15.101 -7.078 1.00 77.75 264 ILE A CA 1
ATOM 2064 C C . ILE A 1 264 ? 8.709 -15.709 -7.779 1.00 77.75 264 ILE A C 1
ATOM 2066 O O . ILE A 1 264 ? 8.324 -15.238 -8.838 1.00 77.75 264 ILE A O 1
ATOM 2070 N N . GLU A 1 265 ? 8.075 -16.729 -7.192 1.00 82.56 265 GLU A N 1
ATOM 2071 C CA . GLU A 1 265 ? 6.888 -17.369 -7.782 1.00 82.56 265 GLU A CA 1
ATOM 2072 C C . GLU A 1 265 ? 5.725 -16.379 -7.979 1.00 82.56 265 GLU A C 1
ATOM 2074 O O . GLU A 1 265 ? 5.016 -16.435 -8.984 1.00 82.56 265 GLU A O 1
ATOM 2079 N N . LEU A 1 266 ? 5.505 -15.484 -7.012 1.00 80.44 266 LEU A N 1
ATOM 2080 C CA . LEU A 1 266 ? 4.435 -14.484 -7.054 1.00 80.44 266 LEU A CA 1
ATOM 2081 C C . LEU A 1 266 ? 4.738 -13.338 -8.025 1.00 80.44 266 LEU A C 1
ATOM 2083 O O . LEU A 1 266 ? 3.818 -12.821 -8.664 1.00 80.44 266 LEU A O 1
ATOM 2087 N N . ASP A 1 267 ? 6.008 -12.958 -8.121 1.00 75.56 267 ASP A N 1
ATOM 2088 C CA . ASP A 1 267 ? 6.509 -11.924 -9.021 1.00 75.56 267 ASP A CA 1
ATOM 2089 C C . ASP A 1 267 ? 6.472 -12.395 -10.482 1.00 75.56 267 ASP A C 1
ATOM 2091 O O . ASP A 1 267 ? 5.898 -11.719 -11.330 1.00 75.56 267 ASP A O 1
ATOM 2095 N N . ASP A 1 268 ? 6.921 -13.626 -10.760 1.00 74.19 268 ASP A N 1
ATOM 2096 C CA . ASP A 1 268 ? 6.821 -14.261 -12.085 1.00 74.19 268 ASP A CA 1
ATOM 2097 C C . ASP A 1 268 ? 5.358 -14.378 -12.560 1.00 74.19 268 ASP A C 1
ATOM 2099 O O . ASP A 1 268 ? 5.067 -14.355 -13.759 1.00 74.19 268 ASP A O 1
ATOM 2103 N N . ALA A 1 269 ? 4.412 -14.495 -11.623 1.00 76.81 269 ALA A N 1
ATOM 2104 C CA . ALA A 1 269 ? 2.982 -14.491 -11.918 1.00 76.81 269 ALA A CA 1
ATOM 2105 C C . ALA A 1 269 ? 2.408 -13.081 -12.175 1.00 76.81 269 ALA A C 1
ATOM 2107 O O . ALA A 1 269 ? 1.266 -12.975 -12.624 1.00 76.81 269 ALA A O 1
ATOM 2108 N N . GLY A 1 270 ? 3.164 -12.015 -11.886 1.00 71.00 270 GLY A N 1
ATOM 2109 C CA . GLY A 1 270 ? 2.800 -10.614 -12.119 1.00 71.00 270 GLY A CA 1
ATOM 2110 C C . GLY A 1 270 ? 1.728 -10.054 -11.179 1.00 71.00 270 GLY A C 1
ATOM 2111 O O . GLY A 1 270 ? 1.121 -9.029 -11.489 1.00 71.00 270 GLY A O 1
ATOM 2112 N N . ASN A 1 271 ? 1.460 -10.728 -10.056 1.00 72.38 271 ASN A N 1
ATOM 2113 C CA . ASN A 1 271 ? 0.292 -10.445 -9.210 1.00 72.38 271 ASN A CA 1
ATOM 2114 C C . ASN A 1 271 ? 0.646 -9.958 -7.797 1.00 72.38 271 ASN A C 1
ATOM 2116 O O . ASN A 1 271 ? -0.260 -9.670 -7.016 1.00 72.38 271 ASN A O 1
ATOM 2120 N N . ASN A 1 272 ? 1.933 -9.878 -7.446 1.00 79.50 272 ASN A N 1
ATOM 2121 C CA . ASN A 1 272 ? 2.351 -9.660 -6.062 1.00 79.50 272 ASN A CA 1
ATOM 2122 C C . ASN A 1 272 ? 1.917 -8.294 -5.495 1.00 79.50 272 ASN A C 1
ATOM 2124 O O . ASN A 1 272 ? 1.446 -8.248 -4.363 1.00 79.50 272 ASN A O 1
ATOM 2128 N N . GLU A 1 273 ? 2.030 -7.214 -6.276 1.00 85.38 273 GLU A N 1
ATOM 2129 C CA . GLU A 1 273 ? 1.875 -5.818 -5.810 1.00 85.38 273 GLU A CA 1
ATOM 2130 C C . GLU A 1 273 ? 0.922 -4.998 -6.700 1.00 85.38 273 GLU A C 1
ATOM 2132 O O . GLU A 1 273 ? 1.078 -3.793 -6.892 1.00 85.38 273 GLU A O 1
ATOM 2137 N N . THR A 1 274 ? -0.091 -5.662 -7.264 1.00 88.12 274 THR A N 1
ATOM 2138 C CA . THR A 1 274 ? -1.024 -5.072 -8.243 1.00 88.12 274 THR A CA 1
ATOM 2139 C C . THR A 1 274 ? -1.589 -3.714 -7.802 1.00 88.12 274 THR A C 1
ATOM 2141 O O . THR A 1 274 ? -1.655 -2.785 -8.602 1.00 88.12 274 THR A O 1
ATOM 2144 N N . TRP A 1 275 ? -1.987 -3.564 -6.537 1.00 92.31 275 TRP A N 1
ATOM 2145 C CA . TRP A 1 275 ? -2.600 -2.326 -6.043 1.00 92.31 275 TRP A CA 1
ATOM 2146 C C . TRP A 1 275 ? -1.602 -1.176 -5.885 1.00 92.31 275 TRP A C 1
ATOM 2148 O O . TRP A 1 275 ? -1.944 -0.034 -6.196 1.00 92.31 275 TRP A O 1
ATOM 2158 N N . CYS A 1 276 ? -0.341 -1.472 -5.558 1.00 90.12 276 CYS A N 1
ATOM 2159 C CA . CYS A 1 276 ? 0.739 -0.491 -5.630 1.00 90.12 276 CYS A CA 1
ATOM 2160 C C . CYS A 1 276 ? 0.897 0.042 -7.059 1.00 90.12 276 CYS A C 1
ATOM 2162 O O . CYS A 1 276 ? 0.986 1.251 -7.256 1.00 90.12 276 CYS A O 1
ATOM 2164 N N . HIS A 1 277 ? 0.847 -0.834 -8.069 1.00 87.50 277 HIS A N 1
ATOM 2165 C CA . HIS A 1 277 ? 0.904 -0.418 -9.475 1.00 87.50 277 HIS A CA 1
ATOM 2166 C C . HIS A 1 277 ? -0.262 0.502 -9.855 1.00 87.50 277 HIS A C 1
ATOM 2168 O O . HIS A 1 277 ? -0.058 1.508 -10.537 1.00 87.50 277 HIS A O 1
ATOM 2174 N N . VAL A 1 278 ? -1.477 0.183 -9.394 1.00 91.25 278 VAL A N 1
ATOM 2175 C CA . VAL A 1 278 ? -2.676 0.999 -9.638 1.00 91.25 278 VAL A CA 1
ATOM 2176 C C . VAL A 1 278 ? -2.500 2.406 -9.066 1.00 91.25 278 VAL A C 1
ATOM 2178 O O . VAL A 1 278 ? -2.672 3.380 -9.798 1.00 91.25 278 VAL A O 1
ATOM 2181 N N . PHE A 1 279 ? -2.121 2.541 -7.791 1.00 92.50 279 PHE A N 1
ATOM 2182 C CA . PHE A 1 279 ? -1.981 3.863 -7.170 1.00 92.50 279 PHE A CA 1
ATOM 2183 C C . PHE A 1 279 ? -0.762 4.646 -7.671 1.00 92.50 279 PHE A C 1
ATOM 2185 O O . PHE A 1 279 ? -0.851 5.868 -7.773 1.00 92.50 279 PHE A O 1
ATOM 2192 N N . ASN A 1 280 ? 0.313 3.970 -8.092 1.00 87.88 280 ASN A N 1
ATOM 2193 C CA . ASN A 1 280 ? 1.433 4.619 -8.777 1.00 87.88 280 ASN A CA 1
ATOM 2194 C C . ASN A 1 280 ? 1.012 5.202 -10.133 1.00 87.88 280 ASN A C 1
ATOM 2196 O O . ASN A 1 280 ? 1.376 6.327 -10.459 1.00 87.88 280 ASN A O 1
ATOM 2200 N N . LEU A 1 281 ? 0.226 4.464 -10.926 1.00 85.94 281 LEU A N 1
ATOM 2201 C CA . LEU A 1 281 ? -0.310 4.961 -12.200 1.00 85.94 281 LEU A CA 1
ATOM 2202 C C . LEU A 1 281 ? -1.298 6.115 -12.011 1.00 85.94 281 LEU A C 1
ATOM 2204 O O . LEU A 1 281 ? -1.375 7.014 -12.847 1.00 85.94 281 LEU A O 1
ATOM 2208 N N . LEU A 1 282 ? -2.084 6.075 -10.936 1.00 88.31 282 LEU A N 1
ATOM 2209 C CA . LEU A 1 282 ? -3.031 7.136 -10.601 1.00 88.31 282 LEU A CA 1
ATOM 2210 C C . LEU A 1 282 ? -2.357 8.390 -10.029 1.00 88.31 282 LEU A C 1
ATOM 2212 O O . LEU A 1 282 ? -2.993 9.449 -10.056 1.00 88.31 282 LEU A O 1
ATOM 2216 N N . ASP A 1 283 ? -1.114 8.260 -9.555 1.00 87.25 283 ASP A N 1
ATOM 2217 C CA . ASP A 1 283 ? -0.371 9.261 -8.784 1.00 87.25 283 ASP A CA 1
ATOM 2218 C C . ASP A 1 283 ? -1.137 9.684 -7.521 1.00 87.25 283 ASP A C 1
ATOM 2220 O O . ASP A 1 283 ? -1.421 10.858 -7.281 1.00 87.25 283 ASP A O 1
ATOM 2224 N N . TRP A 1 284 ? -1.611 8.687 -6.767 1.00 90.94 284 TRP A N 1
ATOM 2225 C CA . TRP A 1 284 ? -2.436 8.895 -5.577 1.00 90.94 284 TRP A CA 1
ATOM 2226 C C . TRP A 1 284 ? -1.666 8.563 -4.300 1.00 90.94 284 TRP A C 1
ATOM 2228 O O . TRP A 1 284 ? -0.967 7.546 -4.250 1.00 90.94 284 TRP A O 1
ATOM 2238 N N . PRO A 1 285 ? -1.817 9.376 -3.240 1.00 91.44 285 PRO A N 1
ATOM 2239 C CA . PRO A 1 285 ? -1.151 9.127 -1.972 1.00 91.44 285 PRO A CA 1
ATOM 2240 C C . PRO A 1 285 ? -1.597 7.793 -1.374 1.00 91.44 285 PRO A C 1
ATOM 2242 O O . PRO A 1 285 ? -2.793 7.510 -1.258 1.00 91.44 285 PRO A O 1
ATOM 2245 N N . SER A 1 286 ? -0.623 6.980 -0.965 1.00 94.81 286 SER A N 1
ATOM 2246 C CA . SER A 1 286 ? -0.871 5.706 -0.299 1.00 94.81 286 SER A CA 1
ATOM 2247 C C . SER A 1 286 ? 0.175 5.396 0.769 1.00 94.81 286 SER A C 1
ATOM 2249 O O . SER A 1 286 ? 1.320 5.839 0.698 1.00 94.81 286 SER A O 1
ATOM 2251 N N . VAL A 1 287 ? -0.231 4.628 1.776 1.00 94.25 287 VAL A N 1
ATOM 2252 C CA . VAL A 1 287 ? 0.608 4.187 2.890 1.00 94.25 287 VAL A CA 1
ATOM 2253 C C . VAL A 1 287 ? 0.299 2.733 3.222 1.00 94.25 287 VAL A C 1
ATOM 2255 O O . VAL A 1 287 ? -0.853 2.308 3.206 1.00 94.25 287 VAL A O 1
ATOM 2258 N N . THR A 1 288 ? 1.333 1.953 3.530 1.00 93.88 288 THR A N 1
ATOM 2259 C CA . THR A 1 288 ? 1.164 0.587 4.039 1.00 93.88 288 THR A CA 1
ATOM 2260 C C . THR A 1 288 ? 1.101 0.604 5.557 1.00 93.88 288 THR A C 1
ATOM 2262 O O . THR A 1 288 ? 2.005 1.109 6.221 1.00 93.88 288 THR A O 1
ATOM 2265 N N . VAL A 1 289 ? 0.038 0.023 6.103 1.00 91.31 289 VAL A N 1
ATOM 2266 C CA . VAL A 1 289 ? -0.284 0.042 7.527 1.00 91.31 289 VAL A CA 1
ATOM 2267 C C . VAL A 1 289 ? -0.266 -1.388 8.062 1.00 91.31 289 VAL A C 1
ATOM 2269 O O . VAL A 1 289 ? -1.095 -2.203 7.648 1.00 91.31 289 VAL A O 1
ATOM 2272 N N . PRO A 1 290 ? 0.658 -1.732 8.975 1.00 90.69 290 PRO A N 1
ATOM 2273 C CA . PRO A 1 290 ? 0.584 -2.976 9.729 1.00 90.69 290 PRO A CA 1
ATOM 2274 C C . PRO A 1 290 ? -0.656 -2.954 10.624 1.00 90.69 290 PRO A C 1
ATOM 2276 O O . PRO A 1 290 ? -0.803 -2.047 11.441 1.00 90.69 290 PRO A O 1
ATOM 2279 N N . ILE A 1 291 ? -1.524 -3.953 10.484 1.00 88.75 291 ILE A N 1
ATOM 2280 C CA . ILE A 1 291 ? -2.756 -4.051 11.267 1.00 88.75 291 ILE A CA 1
ATOM 2281 C C . ILE A 1 291 ? -2.505 -4.953 12.468 1.00 88.75 291 ILE A C 1
ATOM 2283 O O . ILE A 1 291 ? -2.095 -6.111 12.325 1.00 88.75 291 ILE A O 1
ATOM 2287 N N . GLU A 1 292 ? -2.744 -4.416 13.660 1.00 85.94 292 GLU A N 1
ATOM 2288 C CA . GLU A 1 292 ? -2.676 -5.193 14.889 1.00 85.94 292 GLU A CA 1
ATOM 2289 C C . GLU A 1 292 ? -3.953 -6.017 15.044 1.00 85.94 292 GLU A C 1
ATOM 2291 O O . GLU A 1 292 ? -5.073 -5.516 14.963 1.00 85.94 292 GLU A O 1
ATOM 2296 N N . LEU A 1 293 ? -3.776 -7.326 15.208 1.00 84.75 293 LEU A N 1
ATOM 2297 C CA . LEU A 1 293 ? -4.868 -8.282 15.299 1.00 84.75 293 LEU A CA 1
ATOM 2298 C C . LEU A 1 293 ? -4.818 -8.980 16.651 1.00 84.75 293 LEU A C 1
ATOM 2300 O O . LEU A 1 293 ? -3.731 -9.374 17.080 1.00 84.75 293 LEU A O 1
ATOM 2304 N N . PRO A 1 294 ? -5.978 -9.261 17.266 1.00 87.81 294 PRO A N 1
ATOM 2305 C CA . PRO A 1 294 ? -6.041 -10.238 18.339 1.00 87.81 294 PRO A CA 1
ATOM 2306 C C . PRO A 1 294 ? -5.456 -11.577 17.871 1.00 87.81 294 PRO A C 1
ATOM 2308 O O . PRO A 1 294 ? -5.787 -12.053 16.779 1.00 87.81 294 PRO A O 1
ATOM 2311 N N . ASP A 1 295 ? -4.643 -12.222 18.711 1.00 83.56 295 ASP A N 1
ATOM 2312 C CA . ASP A 1 295 ? -3.940 -13.468 18.367 1.00 83.56 295 ASP A CA 1
ATOM 2313 C C . ASP A 1 295 ? -4.865 -14.548 17.808 1.00 83.56 295 ASP A C 1
ATOM 2315 O O . ASP A 1 295 ? -4.510 -15.265 16.870 1.00 83.56 295 ASP A O 1
ATOM 2319 N N . GLN A 1 296 ? -6.072 -14.657 18.367 1.00 87.75 296 GLN A N 1
ATOM 2320 C CA . GLN A 1 296 ? -7.054 -15.634 17.919 1.00 87.75 296 GLN A CA 1
ATOM 2321 C C . GLN A 1 296 ? -7.519 -15.350 16.485 1.00 87.75 296 GLN A C 1
ATOM 2323 O O . GLN A 1 296 ? -7.466 -16.249 15.650 1.00 87.75 296 GLN A O 1
ATOM 2328 N N . ALA A 1 297 ? -7.870 -14.098 16.171 1.00 89.19 297 ALA A N 1
ATOM 2329 C CA . ALA A 1 297 ? -8.252 -13.696 14.817 1.00 89.19 297 ALA A CA 1
ATOM 2330 C C . ALA A 1 297 ? -7.103 -13.949 13.828 1.00 89.19 297 ALA A C 1
ATOM 2332 O O . ALA A 1 297 ? -7.297 -14.565 12.781 1.00 89.19 297 ALA A O 1
ATOM 2333 N N . ARG A 1 298 ? -5.872 -13.583 14.210 1.00 89.50 298 ARG A N 1
ATOM 2334 C CA . ARG A 1 298 ? -4.670 -13.841 13.408 1.00 89.50 298 ARG A CA 1
ATOM 2335 C C . ARG A 1 298 ? -4.480 -15.335 13.119 1.00 89.50 298 ARG A C 1
ATOM 2337 O O . ARG A 1 298 ? -4.151 -15.686 11.985 1.00 89.50 298 ARG A O 1
ATOM 2344 N N . ARG A 1 299 ? -4.662 -16.216 14.108 1.00 88.81 299 ARG A N 1
ATOM 2345 C CA . ARG A 1 299 ? -4.557 -17.678 13.934 1.00 88.81 299 ARG A CA 1
ATOM 2346 C C . ARG A 1 299 ? -5.675 -18.234 13.056 1.00 88.81 299 ARG A C 1
ATOM 2348 O O . ARG A 1 299 ? -5.408 -19.104 12.229 1.00 88.81 299 ARG A O 1
ATOM 2355 N N . ASP A 1 300 ? -6.893 -17.720 13.200 1.00 91.88 300 ASP A N 1
ATOM 2356 C CA . ASP A 1 300 ? -8.034 -18.135 12.386 1.00 91.88 300 ASP A CA 1
ATOM 2357 C C . ASP A 1 300 ? -7.829 -17.772 10.908 1.00 91.88 300 ASP A C 1
ATOM 2359 O O . ASP A 1 300 ? -8.038 -18.624 10.044 1.00 91.88 300 ASP A O 1
ATOM 2363 N N . PHE A 1 301 ? -7.312 -16.574 10.607 1.00 92.31 301 PHE A N 1
ATOM 2364 C CA . PHE A 1 301 ? -6.993 -16.169 9.229 1.00 92.31 301 PHE A CA 1
ATOM 2365 C C . PHE A 1 301 ? -5.901 -17.052 8.619 1.00 92.31 301 PHE A C 1
ATOM 2367 O O . PHE A 1 301 ? -6.025 -17.501 7.477 1.00 92.31 301 PHE A O 1
ATOM 2374 N N . ARG A 1 302 ? -4.863 -17.382 9.405 1.00 89.94 302 ARG A N 1
ATOM 2375 C CA . ARG A 1 302 ? -3.812 -18.316 8.974 1.00 89.94 302 ARG A CA 1
ATOM 2376 C C . ARG A 1 302 ? -4.382 -19.689 8.657 1.00 89.94 302 ARG A C 1
ATOM 2378 O O . ARG A 1 302 ? -4.024 -20.269 7.636 1.00 89.94 302 ARG A O 1
ATOM 2385 N N . ARG A 1 303 ? -5.262 -20.211 9.514 1.00 89.56 303 ARG A N 1
ATOM 2386 C CA . ARG A 1 303 ? -5.905 -21.511 9.300 1.00 89.56 303 ARG A CA 1
ATOM 2387 C C . ARG A 1 303 ? -6.711 -21.521 8.000 1.00 89.56 303 ARG A C 1
ATOM 2389 O O . ARG A 1 303 ? -6.507 -22.424 7.200 1.00 89.56 303 ARG A O 1
ATOM 2396 N N . ILE A 1 304 ? -7.538 -20.500 7.759 1.00 87.44 304 ILE A N 1
ATOM 2397 C CA . ILE A 1 304 ? -8.334 -20.373 6.524 1.00 87.44 304 ILE A CA 1
ATOM 2398 C C . ILE A 1 304 ? -7.437 -20.447 5.284 1.00 87.44 304 ILE A C 1
ATOM 2400 O O . ILE A 1 304 ? -7.742 -21.173 4.340 1.00 87.44 304 ILE A O 1
ATOM 2404 N N . ALA A 1 305 ? -6.306 -19.740 5.288 1.00 88.12 305 ALA A N 1
ATOM 2405 C CA . ALA A 1 305 ? -5.396 -19.757 4.148 1.00 88.12 305 ALA A CA 1
ATOM 2406 C C . ALA A 1 305 ? -4.715 -21.120 3.947 1.00 88.12 305 ALA A C 1
ATOM 2408 O O . ALA A 1 305 ? -4.632 -21.598 2.814 1.00 88.12 305 ALA A O 1
ATOM 2409 N N . LEU A 1 306 ? -4.285 -21.777 5.030 1.00 87.50 306 LEU A N 1
ATOM 2410 C CA . LEU A 1 306 ? -3.682 -23.115 4.976 1.00 87.50 306 LEU A CA 1
ATOM 2411 C C . LEU A 1 306 ? -4.670 -24.202 4.524 1.00 87.50 306 LEU A C 1
ATOM 2413 O O . LEU A 1 306 ? -4.258 -25.156 3.870 1.00 87.50 306 LEU A O 1
ATOM 2417 N N . GLU A 1 307 ? -5.950 -24.061 4.867 1.00 87.69 307 GLU A N 1
ATOM 2418 C CA . GLU A 1 307 ? -7.024 -24.996 4.507 1.00 87.69 307 GLU A CA 1
ATOM 2419 C C . GLU A 1 307 ? -7.661 -24.687 3.141 1.00 87.69 307 GLU A C 1
ATOM 2421 O O . GLU A 1 307 ? -8.496 -25.456 2.659 1.00 87.69 307 GLU A O 1
ATOM 2426 N N . SER A 1 308 ? -7.283 -23.576 2.501 1.00 85.44 308 SER A N 1
ATOM 2427 C CA . SER A 1 308 ? -7.867 -23.172 1.223 1.00 85.44 308 SER A CA 1
ATOM 2428 C C . SER A 1 308 ? -7.550 -24.167 0.100 1.00 85.44 308 SER A C 1
ATOM 2430 O O . SER A 1 308 ? -6.425 -24.648 -0.055 1.00 85.44 308 SER A O 1
ATOM 2432 N N . ALA A 1 309 ? -8.549 -24.431 -0.746 1.00 78.88 309 ALA A N 1
ATOM 2433 C CA . ALA A 1 309 ? -8.411 -25.320 -1.903 1.00 78.88 309 ALA A CA 1
ATOM 2434 C C . ALA A 1 309 ? -7.446 -24.778 -2.978 1.00 78.88 309 ALA A C 1
ATOM 2436 O O . ALA A 1 309 ? -6.996 -25.530 -3.839 1.00 78.88 309 ALA A O 1
ATOM 2437 N N . GLU A 1 310 ? -7.113 -23.488 -2.916 1.00 78.81 310 GLU A N 1
ATOM 2438 C CA . GLU A 1 310 ? -6.190 -22.803 -3.827 1.00 78.81 310 GLU A CA 1
ATOM 2439 C C . GLU A 1 310 ? -4.710 -23.116 -3.547 1.00 78.81 310 GLU A C 1
ATOM 2441 O O . GLU A 1 310 ? -3.835 -22.689 -4.299 1.00 78.81 310 GLU A O 1
ATOM 2446 N N . GLY A 1 311 ? -4.408 -23.877 -2.486 1.00 78.75 311 GLY A N 1
ATOM 2447 C CA . GLY A 1 311 ? -3.055 -24.362 -2.220 1.00 78.75 311 GLY A CA 1
ATOM 2448 C C . GLY A 1 311 ? -2.102 -23.283 -1.706 1.00 78.75 311 GLY A C 1
ATOM 2449 O O . GLY A 1 311 ? -0.914 -23.326 -1.995 1.00 78.75 311 GLY A O 1
ATOM 2450 N N . TRP A 1 312 ? -2.584 -22.317 -0.920 1.00 82.56 312 TRP A N 1
ATOM 2451 C CA . TRP A 1 312 ? -1.749 -21.239 -0.365 1.00 82.56 312 TRP A CA 1
ATOM 2452 C C . TRP A 1 312 ? -0.691 -21.701 0.650 1.00 82.56 312 TRP A C 1
ATOM 2454 O O . TRP A 1 312 ? 0.192 -20.926 1.015 1.00 82.56 312 TRP A O 1
ATOM 2464 N N . SER A 1 313 ? -0.725 -22.959 1.092 1.00 78.81 313 SER A N 1
ATOM 2465 C CA . SER A 1 313 ? 0.165 -23.480 2.132 1.00 78.81 313 SER A CA 1
ATOM 2466 C C . SER A 1 313 ? 1.658 -23.384 1.803 1.00 78.81 313 SER A C 1
ATOM 2468 O O . SER A 1 313 ? 2.448 -23.168 2.716 1.00 78.81 313 SER A O 1
ATOM 2470 N N . HIS A 1 314 ? 2.067 -23.528 0.533 1.00 78.62 314 HIS A N 1
ATOM 2471 C CA . HIS A 1 314 ? 3.484 -23.399 0.143 1.00 78.62 314 HIS A CA 1
ATOM 2472 C C . HIS A 1 314 ? 3.917 -21.948 -0.095 1.00 78.62 314 HIS A C 1
ATOM 2474 O O . HIS A 1 314 ? 5.114 -21.664 -0.115 1.00 78.62 314 HIS A O 1
ATOM 2480 N N . LYS A 1 315 ? 2.954 -21.032 -0.254 1.00 80.12 315 LYS A N 1
ATOM 2481 C CA . LYS A 1 315 ? 3.185 -19.596 -0.477 1.00 80.12 315 LYS A CA 1
ATOM 2482 C C . LYS A 1 315 ? 3.239 -18.789 0.818 1.00 80.12 315 LYS A C 1
ATOM 2484 O O . LYS A 1 315 ? 3.529 -17.600 0.793 1.00 80.12 315 LYS A O 1
ATOM 2489 N N . LEU A 1 316 ? 2.943 -19.398 1.959 1.00 79.44 316 LEU A N 1
ATOM 2490 C CA . LEU A 1 316 ? 3.005 -18.720 3.249 1.00 79.44 316 LEU A CA 1
ATOM 2491 C C . LEU A 1 316 ? 4.288 -19.112 3.985 1.00 79.44 316 LEU A C 1
ATOM 2493 O O . LEU A 1 316 ? 4.695 -20.275 3.931 1.00 79.44 316 LEU A O 1
ATOM 2497 N N . PRO A 1 317 ? 4.935 -18.173 4.700 1.00 71.69 317 PRO A N 1
ATOM 2498 C CA . PRO A 1 317 ? 6.109 -18.498 5.494 1.00 71.69 317 PRO A CA 1
ATOM 2499 C C . PRO A 1 317 ? 5.754 -19.570 6.539 1.00 71.69 317 PRO A C 1
ATOM 2501 O O . PRO A 1 317 ? 4.717 -19.453 7.213 1.00 71.69 317 PRO A O 1
ATOM 2504 N N . PRO A 1 318 ? 6.593 -20.612 6.683 1.00 65.31 318 PRO A N 1
ATOM 2505 C CA . PRO A 1 318 ? 6.325 -21.698 7.606 1.00 65.31 318 PRO A CA 1
ATOM 2506 C C . PRO A 1 318 ? 6.494 -21.230 9.052 1.00 65.31 318 PRO A C 1
ATOM 2508 O O . PRO A 1 318 ? 7.537 -20.701 9.432 1.00 65.31 318 PRO A O 1
ATOM 2511 N N . GLY A 1 319 ? 5.483 -21.499 9.876 1.00 70.19 319 GLY A N 1
ATOM 2512 C CA . GLY A 1 319 ? 5.563 -21.323 11.323 1.00 70.19 319 GLY A CA 1
ATOM 2513 C C . GLY A 1 319 ? 5.597 -19.867 11.794 1.00 70.19 319 GLY A C 1
ATOM 2514 O O . GLY A 1 319 ? 5.033 -18.968 11.170 1.00 70.19 319 GLY A O 1
ATOM 2515 N N . LEU A 1 320 ? 6.197 -19.680 12.967 1.00 75.44 320 LEU A N 1
ATOM 2516 C CA . LEU A 1 320 ? 6.289 -18.406 13.667 1.00 75.44 320 LEU A CA 1
ATOM 2517 C C . LEU A 1 320 ? 7.616 -17.714 13.329 1.00 75.44 320 LEU A C 1
ATOM 2519 O O . LEU A 1 320 ? 8.648 -18.365 13.159 1.00 75.44 320 LEU A O 1
ATOM 2523 N N . ILE A 1 321 ? 7.587 -16.388 13.254 1.00 70.31 321 ILE A N 1
ATOM 2524 C CA . ILE A 1 321 ? 8.784 -15.554 13.268 1.00 70.31 321 ILE A CA 1
ATOM 2525 C C . ILE A 1 321 ? 9.300 -15.536 14.704 1.00 70.31 321 ILE A C 1
ATOM 2527 O O . ILE A 1 321 ? 8.539 -15.264 15.638 1.00 70.31 321 ILE A O 1
ATOM 2531 N N . LYS A 1 322 ? 10.593 -15.826 14.863 1.00 66.75 322 LYS A N 1
ATOM 2532 C CA . LYS A 1 322 ? 11.260 -15.726 16.160 1.00 66.75 322 LYS A CA 1
ATOM 2533 C C . LYS A 1 322 ? 11.215 -14.294 16.664 1.00 66.75 322 LYS A C 1
ATOM 2535 O O . LYS A 1 322 ? 11.401 -13.371 15.875 1.00 66.75 322 LYS A O 1
ATOM 2540 N N . ALA A 1 323 ? 11.007 -14.119 17.962 1.00 61.00 323 ALA A N 1
ATOM 2541 C CA . ALA A 1 323 ? 11.139 -12.802 18.565 1.00 61.00 323 ALA A CA 1
ATOM 2542 C C . ALA A 1 323 ? 12.531 -12.214 18.279 1.00 61.00 323 ALA A C 1
ATOM 2544 O O . ALA A 1 323 ? 13.547 -12.915 18.369 1.00 61.00 323 ALA A O 1
ATOM 2545 N N . ASP A 1 324 ? 12.569 -10.936 17.901 1.00 54.78 324 ASP A N 1
ATOM 2546 C CA . ASP A 1 324 ? 13.825 -10.221 17.713 1.00 54.78 324 ASP A CA 1
ATOM 2547 C C . ASP A 1 324 ? 14.532 -10.117 19.066 1.00 54.78 324 ASP A C 1
ATOM 2549 O O . ASP A 1 324 ? 13.978 -9.614 20.036 1.00 54.78 324 ASP A O 1
ATOM 2553 N N . ALA A 1 325 ? 15.780 -10.582 19.140 1.00 48.06 325 ALA A N 1
ATOM 2554 C CA . ALA A 1 325 ? 16.580 -10.528 20.368 1.00 48.06 325 ALA A CA 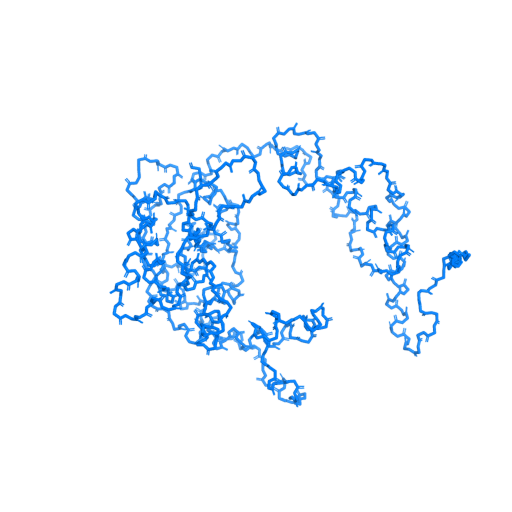1
ATOM 2555 C C . ALA A 1 325 ? 17.067 -9.104 20.716 1.00 48.06 325 ALA A C 1
ATOM 2557 O O . ALA A 1 325 ? 17.808 -8.920 21.684 1.00 48.06 325 ALA A O 1
ATOM 2558 N N . VAL A 1 326 ? 16.709 -8.108 19.899 1.00 44.09 326 VAL A N 1
ATOM 2559 C CA . VAL A 1 326 ? 17.123 -6.707 20.023 1.00 44.09 326 VAL A CA 1
ATOM 2560 C C . VAL A 1 326 ? 16.012 -5.914 20.694 1.00 44.09 326 VAL A C 1
ATOM 2562 O O . VAL A 1 326 ? 15.413 -5.043 20.092 1.00 44.09 326 VAL A O 1
ATOM 2565 N N . GLU A 1 327 ? 15.709 -6.285 21.928 1.00 41.84 327 GLU A N 1
ATOM 2566 C CA . GLU A 1 327 ? 15.153 -5.465 23.005 1.00 41.84 327 GLU A CA 1
ATOM 2567 C C . GLU A 1 327 ? 14.894 -6.430 24.161 1.00 41.84 327 GLU A C 1
ATOM 2569 O O . GLU A 1 327 ? 14.587 -7.598 23.951 1.00 41.84 327 GLU A O 1
ATOM 2574 N N . GLY A 1 328 ? 15.115 -5.992 25.397 1.00 43.66 328 GLY A N 1
ATOM 2575 C CA . GLY A 1 328 ? 15.055 -6.833 26.598 1.00 43.66 328 GLY A CA 1
ATOM 2576 C C . GLY A 1 328 ? 13.665 -7.368 26.958 1.00 43.66 328 GLY A C 1
ATOM 2577 O O . GLY A 1 328 ? 13.439 -7.655 28.130 1.00 43.66 328 GLY A O 1
ATOM 2578 N N . ASP A 1 329 ? 12.762 -7.500 25.992 1.00 41.53 329 ASP A N 1
ATOM 2579 C CA . ASP A 1 329 ? 11.497 -8.198 26.131 1.00 41.53 329 ASP A CA 1
ATOM 2580 C C . ASP A 1 329 ? 11.675 -9.628 25.626 1.00 41.53 329 ASP A C 1
ATOM 2582 O O . ASP A 1 329 ? 12.061 -9.874 24.483 1.00 41.53 329 ASP A O 1
ATOM 2586 N N . GLY A 1 330 ? 11.410 -10.600 26.496 1.00 43.31 330 GLY A N 1
ATOM 2587 C CA . GLY A 1 330 ? 11.354 -12.017 26.145 1.00 43.31 330 GLY A CA 1
ATOM 2588 C C . GLY A 1 330 ? 10.149 -12.313 25.257 1.00 43.31 330 GLY A C 1
ATOM 2589 O O . GLY A 1 330 ? 9.234 -13.006 25.692 1.00 43.31 330 GLY A O 1
ATOM 2590 N N . GLY A 1 331 ? 10.126 -11.750 24.049 1.00 58.06 331 GLY A N 1
ATOM 2591 C CA . GLY A 1 331 ? 9.026 -11.887 23.109 1.00 58.06 331 GLY A CA 1
ATOM 2592 C C . GLY A 1 331 ? 8.765 -13.352 22.775 1.00 58.06 331 GLY A C 1
ATOM 2593 O O . GLY A 1 331 ? 9.691 -14.147 22.600 1.00 58.06 331 GLY A O 1
ATOM 2594 N N . GLU A 1 332 ? 7.489 -13.712 22.687 1.00 68.44 332 GLU A N 1
ATOM 2595 C CA . GLU A 1 332 ? 7.080 -15.021 22.194 1.00 68.44 332 GLU A CA 1
ATOM 2596 C C . GLU A 1 332 ? 7.185 -15.067 20.664 1.00 68.44 332 GLU A C 1
ATOM 2598 O O . GLU A 1 332 ? 6.967 -14.071 19.964 1.00 68.44 332 GLU A O 1
ATOM 2603 N N . ASP A 1 333 ? 7.510 -16.246 20.136 1.00 79.00 333 ASP A N 1
ATOM 2604 C CA . ASP A 1 333 ? 7.429 -16.526 18.707 1.00 79.00 333 ASP A CA 1
ATOM 2605 C C . ASP A 1 333 ? 6.018 -16.171 18.198 1.00 79.00 333 ASP A C 1
ATOM 2607 O O . ASP A 1 333 ? 5.007 -16.604 18.756 1.00 79.00 333 ASP A O 1
ATOM 2611 N N . ARG A 1 334 ? 5.930 -15.388 17.118 1.00 74.19 334 ARG A N 1
ATOM 2612 C CA . ARG A 1 334 ? 4.658 -14.822 16.635 1.00 74.19 334 ARG A CA 1
ATOM 2613 C C . ARG A 1 334 ? 4.447 -15.034 15.149 1.00 74.19 334 ARG A C 1
ATOM 2615 O O . ARG A 1 334 ? 5.391 -15.178 14.379 1.00 74.19 334 ARG A O 1
ATOM 2622 N N . LEU A 1 335 ? 3.192 -15.011 14.710 1.00 81.06 335 LEU A N 1
ATOM 2623 C CA . LEU A 1 335 ? 2.911 -14.970 13.277 1.00 81.06 335 LEU A CA 1
ATOM 2624 C C . LEU A 1 335 ? 3.395 -13.633 12.682 1.00 81.06 335 LEU A C 1
ATOM 2626 O O . LEU A 1 335 ? 3.408 -12.609 13.378 1.00 81.06 335 LEU A O 1
ATOM 2630 N N . PRO A 1 336 ? 3.777 -13.612 11.392 1.00 80.19 336 PRO A N 1
ATOM 2631 C CA . PRO A 1 336 ? 4.070 -12.364 10.709 1.00 80.19 336 PRO A CA 1
ATOM 2632 C C . PRO A 1 336 ? 2.900 -11.383 10.815 1.00 80.19 336 PRO A C 1
ATOM 2634 O O . PRO A 1 336 ? 1.735 -11.778 10.650 1.00 80.19 336 PRO A O 1
ATOM 2637 N N . ARG A 1 337 ? 3.224 -10.109 11.075 1.00 83.94 337 ARG A N 1
ATOM 2638 C CA . ARG A 1 337 ? 2.241 -9.022 11.018 1.00 83.94 337 ARG A CA 1
ATOM 2639 C C . ARG A 1 337 ? 1.744 -8.904 9.583 1.00 83.94 337 ARG A C 1
ATOM 2641 O O . ARG A 1 337 ? 2.535 -9.002 8.646 1.00 83.94 337 ARG A O 1
ATOM 2648 N N . LEU A 1 338 ? 0.437 -8.733 9.453 1.00 89.00 338 LEU A N 1
ATOM 2649 C CA . LEU A 1 338 ? -0.201 -8.461 8.180 1.00 89.00 338 LEU A CA 1
ATOM 2650 C C . LEU A 1 338 ? -0.367 -6.952 8.032 1.00 89.00 338 LEU A C 1
ATOM 2652 O O . LEU A 1 338 ? -0.517 -6.231 9.018 1.00 89.00 338 LEU A O 1
ATOM 2656 N N . SER A 1 339 ? -0.325 -6.486 6.799 1.00 91.94 339 SER A N 1
ATOM 2657 C CA . SER A 1 339 ? -0.399 -5.084 6.437 1.00 91.94 339 SER A CA 1
ATOM 2658 C C . SER A 1 339 ? -1.332 -4.898 5.254 1.00 91.94 339 SER A C 1
ATOM 2660 O O . SER A 1 339 ? -1.468 -5.787 4.409 1.00 91.94 339 SER A O 1
ATOM 2662 N N . LEU A 1 340 ? -1.991 -3.747 5.232 1.00 95.81 340 LEU A N 1
ATOM 2663 C CA . LEU A 1 340 ? -2.865 -3.310 4.154 1.00 95.81 340 LEU A CA 1
ATOM 2664 C C . LEU A 1 340 ? -2.389 -1.955 3.640 1.00 95.81 340 LEU A C 1
ATOM 2666 O O . LEU A 1 340 ? -1.842 -1.153 4.398 1.00 95.81 340 LEU A O 1
ATOM 2670 N N . GLN A 1 341 ? -2.638 -1.686 2.367 1.00 96.31 341 GLN A N 1
ATOM 2671 C CA . GLN A 1 341 ? -2.413 -0.386 1.765 1.00 96.31 341 GLN A CA 1
ATOM 2672 C C . GLN A 1 341 ? -3.676 0.448 1.942 1.00 96.31 341 GLN A C 1
ATOM 2674 O O . GLN A 1 341 ? -4.773 0.033 1.558 1.00 96.31 341 GLN A O 1
ATOM 2679 N N . MET A 1 342 ? -3.502 1.638 2.504 1.00 97.25 342 MET A N 1
ATOM 2680 C CA . MET A 1 342 ? -4.525 2.669 2.544 1.00 97.25 342 MET A CA 1
ATOM 2681 C C . MET A 1 342 ? -4.147 3.778 1.572 1.00 97.25 342 MET A C 1
ATOM 2683 O O . MET A 1 342 ? -3.012 4.248 1.598 1.00 97.25 342 MET A O 1
ATOM 2687 N N . ALA A 1 343 ? -5.069 4.181 0.706 1.00 96.56 343 ALA A N 1
ATOM 2688 C CA . ALA A 1 343 ? -4.833 5.234 -0.279 1.00 96.56 343 ALA A CA 1
ATOM 2689 C C . ALA A 1 343 ? -5.972 6.250 -0.291 1.00 96.56 343 ALA A C 1
ATOM 2691 O O . ALA A 1 343 ? -7.083 5.950 0.143 1.00 96.56 343 ALA A O 1
ATOM 2692 N N . THR A 1 344 ? -5.721 7.451 -0.801 1.00 94.06 344 THR A N 1
ATOM 2693 C CA . THR A 1 344 ? -6.761 8.475 -0.967 1.00 94.06 344 THR A CA 1
ATOM 2694 C C . THR A 1 344 ? -6.543 9.298 -2.235 1.00 94.06 344 THR A C 1
ATOM 2696 O O . THR A 1 344 ? -5.603 9.071 -2.989 1.00 94.06 344 THR A O 1
ATOM 2699 N N . MET A 1 345 ? -7.457 10.225 -2.506 1.00 89.56 345 MET A N 1
ATOM 2700 C CA . MET A 1 345 ? -7.343 11.180 -3.603 1.00 89.56 345 MET A CA 1
ATOM 2701 C C . MET A 1 345 ? -6.253 12.226 -3.293 1.00 89.56 345 MET A C 1
ATOM 2703 O O . MET A 1 345 ? -6.070 12.571 -2.125 1.00 89.56 345 MET A O 1
ATOM 2707 N N . PRO A 1 346 ? -5.574 12.790 -4.307 1.00 87.00 346 PRO A N 1
ATOM 2708 C CA . PRO A 1 346 ? -4.616 13.877 -4.100 1.00 87.00 346 PRO A CA 1
ATOM 2709 C C . PRO A 1 346 ? -5.239 15.061 -3.349 1.00 87.00 346 PRO A C 1
ATOM 2711 O O . PRO A 1 346 ? -6.366 15.457 -3.661 1.00 87.00 346 PRO A O 1
ATOM 2714 N N . GLY A 1 347 ? -4.505 15.625 -2.389 1.00 81.81 347 GLY A N 1
ATOM 2715 C CA . GLY A 1 347 ? -4.961 16.720 -1.524 1.00 81.81 347 GLY A CA 1
ATOM 2716 C C . GLY A 1 347 ? -5.581 16.279 -0.191 1.00 81.81 347 GLY A C 1
ATOM 2717 O O . GLY A 1 347 ? -5.845 17.128 0.657 1.00 81.81 347 GLY A O 1
ATOM 2718 N N . ASN A 1 348 ? -5.794 14.973 0.017 1.00 85.31 348 ASN A N 1
ATOM 2719 C CA . ASN A 1 348 ? -6.322 14.405 1.265 1.00 85.31 348 ASN A CA 1
ATOM 2720 C C . ASN A 1 348 ? -5.245 13.681 2.098 1.00 85.31 348 ASN A C 1
ATOM 2722 O O . ASN A 1 348 ? -5.565 12.855 2.951 1.00 85.31 348 ASN A O 1
ATOM 2726 N N . GLU A 1 349 ? -3.960 13.960 1.879 1.00 87.31 349 GLU A N 1
ATOM 2727 C CA . GLU A 1 349 ? -2.840 13.255 2.516 1.00 87.31 349 GLU A CA 1
ATOM 2728 C C . GLU A 1 349 ? -2.910 13.328 4.047 1.00 87.31 349 GLU A C 1
ATOM 2730 O O . GLU A 1 349 ? -2.758 12.315 4.728 1.00 87.31 349 GLU A O 1
ATOM 2735 N N . MET A 1 350 ? -3.202 14.512 4.592 1.00 84.81 350 MET A N 1
ATOM 2736 C CA . MET A 1 350 ? -3.334 14.706 6.040 1.00 84.81 350 MET A CA 1
ATOM 2737 C C . MET A 1 350 ? -4.534 13.951 6.613 1.00 84.81 350 MET A C 1
ATOM 2739 O O . MET A 1 350 ? -4.427 13.359 7.682 1.00 84.81 350 MET A O 1
ATOM 2743 N N . ALA A 1 351 ? -5.645 13.909 5.874 1.00 83.94 351 ALA A N 1
ATOM 2744 C CA . ALA A 1 351 ? -6.832 13.147 6.245 1.00 83.94 351 ALA A CA 1
ATOM 2745 C C . ALA A 1 351 ? -6.545 11.633 6.257 1.00 83.94 351 ALA A C 1
ATOM 2747 O O . ALA A 1 351 ? -6.973 10.928 7.170 1.00 83.94 351 ALA A O 1
ATOM 2748 N N . LEU A 1 352 ? -5.781 11.127 5.283 1.00 90.69 352 LEU A N 1
ATOM 2749 C CA . LEU A 1 352 ? -5.325 9.736 5.271 1.00 90.69 352 LEU A CA 1
ATOM 2750 C C . LEU A 1 352 ? -4.447 9.426 6.489 1.00 90.69 352 LEU A C 1
ATOM 2752 O O . LEU A 1 352 ? -4.681 8.425 7.159 1.00 90.69 352 LEU A O 1
ATOM 2756 N N . LEU A 1 353 ? -3.456 10.269 6.785 1.00 89.75 353 LEU A N 1
ATOM 2757 C CA . LEU A 1 353 ? -2.534 10.045 7.903 1.00 89.75 353 LEU A CA 1
ATOM 2758 C C . LEU A 1 353 ? -3.230 10.110 9.267 1.00 89.75 353 LEU A C 1
ATOM 2760 O O . LEU A 1 353 ? -2.964 9.254 10.109 1.00 89.75 353 LEU A O 1
ATOM 2764 N N . ASP A 1 354 ? -4.133 11.072 9.462 1.00 86.44 354 ASP A N 1
ATOM 2765 C CA . ASP A 1 354 ? -4.967 11.178 10.663 1.00 86.44 354 ASP A CA 1
ATOM 2766 C C . ASP A 1 354 ? -5.813 9.911 10.854 1.00 86.44 354 ASP A C 1
ATOM 2768 O O . ASP A 1 354 ? -5.752 9.272 11.903 1.00 86.44 354 ASP A O 1
ATOM 2772 N N . TYR A 1 355 ? -6.517 9.461 9.812 1.00 89.19 355 TYR A N 1
ATOM 2773 C CA . TYR A 1 355 ? -7.341 8.255 9.905 1.00 89.19 355 TYR A CA 1
ATOM 2774 C C . TYR A 1 355 ? -6.507 6.992 10.175 1.00 89.19 355 TYR A C 1
ATOM 2776 O O . TYR A 1 355 ? -6.878 6.156 10.998 1.00 89.19 355 TYR A O 1
ATOM 2784 N N . VAL A 1 356 ? -5.344 6.865 9.531 1.00 90.50 356 VAL A N 1
ATOM 2785 C CA . VAL A 1 356 ? -4.404 5.757 9.759 1.00 90.50 356 VAL A CA 1
ATOM 2786 C C . VAL A 1 356 ? -3.882 5.745 11.193 1.00 90.50 356 VAL A C 1
ATOM 2788 O O . VAL A 1 356 ? -3.744 4.663 11.763 1.00 90.50 356 VAL A O 1
ATOM 2791 N N . ALA A 1 357 ? -3.588 6.908 11.780 1.00 86.69 357 ALA A N 1
ATOM 2792 C CA . ALA A 1 357 ? -3.148 6.995 13.168 1.00 86.69 357 ALA A CA 1
ATOM 2793 C C . ALA A 1 357 ? -4.220 6.442 14.115 1.00 86.69 357 ALA A C 1
ATOM 2795 O O . ALA A 1 357 ? -3.915 5.567 14.920 1.00 86.69 357 ALA A O 1
ATOM 2796 N N . ARG A 1 358 ? -5.484 6.839 13.925 1.00 85.00 358 ARG A N 1
ATOM 2797 C CA . ARG A 1 358 ? -6.605 6.381 14.761 1.00 85.00 358 ARG A CA 1
ATOM 2798 C C . ARG A 1 358 ? -6.896 4.884 14.639 1.00 85.00 358 ARG A C 1
ATOM 2800 O O . ARG A 1 358 ? -7.322 4.273 15.602 1.00 85.00 358 ARG A O 1
ATOM 2807 N N . ILE A 1 359 ? -6.673 4.272 13.471 1.00 86.69 359 ILE A N 1
ATOM 2808 C CA . ILE A 1 359 ? -6.838 2.812 13.301 1.00 86.69 359 ILE A CA 1
ATOM 2809 C C . ILE A 1 359 ? -5.769 2.020 14.072 1.00 86.69 359 ILE A C 1
ATOM 2811 O O . ILE A 1 359 ? -5.968 0.842 14.374 1.00 86.69 359 ILE A O 1
ATOM 2815 N N . ARG A 1 360 ? -4.602 2.625 14.314 1.00 80.19 360 ARG A N 1
ATOM 2816 C CA . ARG A 1 360 ? -3.464 1.961 14.961 1.00 80.19 360 ARG A CA 1
ATOM 2817 C C . ARG A 1 360 ? -3.478 2.060 16.484 1.00 80.19 360 ARG A C 1
ATOM 2819 O O . ARG A 1 360 ? -2.785 1.259 17.109 1.00 80.19 360 ARG A O 1
ATOM 2826 N N . GLU A 1 361 ? -4.162 3.060 17.027 1.00 68.81 361 GLU A N 1
ATOM 2827 C CA . GLU A 1 361 ? -4.399 3.250 18.464 1.00 68.81 361 GLU A CA 1
ATOM 2828 C C . GLU A 1 361 ? -5.534 2.341 18.951 1.00 68.81 361 GLU A C 1
ATOM 2830 O O . GLU A 1 361 ? -5.413 1.835 20.094 1.00 68.81 361 GLU A O 1
#